Protein AF-0000000073394303 (afdb_homodimer)

InterPro domains:
  IPR003736 Phenylacetic acid degradation-related domain [TIGR00369] (28-141)
  IPR006683 Thioesterase domain [PF03061] (58-134)
  IPR029069 HotDog domain superfamily [SSF54637] (14-144)
  IPR039298 Acyl-coenzyme A thioesterase 13 [PTHR21660] (29-140)

Structure (mmCIF, N/CA/C/O backbone):
data_AF-0000000073394303-model_v1
#
loop_
_entity.id
_entity.type
_entity.pdbx_description
1 polymer 'Thioesterase domain-containing protein'
#
loop_
_atom_site.group_PDB
_atom_site.id
_atom_site.type_symbol
_atom_site.label_atom_id
_atom_site.label_alt_id
_atom_site.label_comp_id
_atom_site.label_asym_id
_atom_site.label_entity_id
_atom_site.label_seq_id
_atom_site.pdbx_PDB_ins_code
_atom_site.Cartn_x
_atom_site.Cartn_y
_atom_site.Cartn_z
_atom_site.occupancy
_atom_site.B_iso_or_equiv
_atom_site.auth_seq_id
_atom_site.auth_comp_id
_atom_site.auth_asym_id
_atom_site.auth_atom_id
_atom_site.pdbx_PDB_model_num
ATOM 1 N N . MET A 1 1 ? -14.312 -36.438 -9.891 1 53.75 1 MET A N 1
ATOM 2 C CA . MET A 1 1 ? -13.289 -35.469 -9.484 1 53.75 1 MET A CA 1
ATOM 3 C C . MET A 1 1 ? -12.203 -35.344 -10.547 1 53.75 1 MET A C 1
ATOM 5 O O . MET A 1 1 ? -11.734 -36.375 -11.086 1 53.75 1 MET A O 1
ATOM 9 N N . SER A 1 2 ? -12.164 -34.094 -11.227 1 69.44 2 SER A N 1
ATOM 10 C CA . SER A 1 2 ? -11.195 -34.062 -12.32 1 69.44 2 SER A CA 1
ATOM 11 C C . SER A 1 2 ? -9.82 -34.531 -11.859 1 69.44 2 SER A C 1
ATOM 13 O O . SER A 1 2 ? -9.508 -34.469 -10.672 1 69.44 2 SER A O 1
ATOM 15 N N . ASP A 1 3 ? -9.188 -35.25 -12.602 1 88.44 3 ASP A N 1
ATOM 16 C CA . ASP A 1 3 ? -7.844 -35.719 -12.297 1 88.44 3 ASP A CA 1
ATOM 17 C C . ASP A 1 3 ? -6.938 -34.562 -11.875 1 88.44 3 ASP A C 1
ATOM 19 O O . ASP A 1 3 ? -7.055 -33.438 -12.406 1 88.44 3 ASP A O 1
ATOM 23 N N . PRO A 1 4 ? -6.176 -34.844 -10.773 1 91.5 4 PRO A N 1
ATOM 24 C CA . PRO A 1 4 ? -5.227 -33.781 -10.375 1 91.5 4 PRO A CA 1
ATOM 25 C C . PRO A 1 4 ? -4.336 -33.344 -11.531 1 91.5 4 PRO A C 1
ATOM 27 O O . PRO A 1 4 ? -4.051 -34.125 -12.445 1 91.5 4 PRO A O 1
ATOM 30 N N . LEU A 1 5 ? -3.992 -32.062 -11.523 1 95.75 5 LEU A N 1
ATOM 31 C CA . LEU A 1 5 ? -3.084 -31.5 -12.523 1 95.75 5 LEU A CA 1
ATOM 32 C C . LEU A 1 5 ? -1.713 -32.156 -12.438 1 95.75 5 LEU A C 1
ATOM 34 O O . LEU A 1 5 ? -1.229 -32.469 -11.344 1 95.75 5 LEU A O 1
ATOM 38 N N . THR A 1 6 ? -1.144 -32.344 -13.586 1 97.19 6 THR A N 1
ATOM 39 C CA . THR A 1 6 ? 0.229 -32.844 -13.625 1 97.19 6 THR A CA 1
ATOM 40 C C . THR A 1 6 ? 1.203 -31.75 -13.148 1 97.19 6 THR A C 1
ATOM 42 O O . THR A 1 6 ? 0.837 -30.578 -13.039 1 97.19 6 THR A O 1
ATOM 45 N N . ALA A 1 7 ? 2.445 -32.188 -12.867 1 97.12 7 ALA A N 1
ATOM 46 C CA . ALA A 1 7 ? 3.488 -31.25 -12.469 1 97.12 7 ALA A CA 1
ATOM 47 C C . ALA A 1 7 ? 3.719 -30.203 -13.555 1 97.12 7 ALA A C 1
ATOM 49 O O . ALA A 1 7 ? 3.951 -29.031 -13.25 1 97.12 7 ALA A O 1
ATOM 50 N N . GLN A 1 8 ? 3.643 -30.656 -14.75 1 97.62 8 GLN A N 1
ATOM 51 C CA . GLN A 1 8 ? 3.848 -29.75 -15.875 1 97.62 8 GLN A CA 1
ATOM 52 C C . GLN A 1 8 ? 2.707 -28.734 -15.992 1 97.62 8 GLN A C 1
ATOM 54 O O . GLN A 1 8 ? 2.938 -27.562 -16.266 1 97.62 8 GLN A O 1
ATOM 59 N N . GLU A 1 9 ? 1.548 -29.203 -15.812 1 97.56 9 GLU A N 1
ATOM 60 C CA . GLU A 1 9 ? 0.382 -28.312 -15.844 1 97.56 9 GLU A CA 1
ATOM 61 C C . GLU A 1 9 ? 0.423 -27.297 -14.711 1 97.56 9 GLU A C 1
ATOM 63 O O . GLU A 1 9 ? 0.099 -26.125 -14.914 1 97.56 9 GLU A O 1
ATOM 68 N N . GLN A 1 10 ? 0.808 -27.797 -13.539 1 97.81 10 GLN A N 1
ATOM 69 C CA . GLN A 1 10 ? 0.978 -26.906 -12.406 1 97.81 10 GLN A CA 1
ATOM 70 C C . GLN A 1 10 ? 1.996 -25.812 -12.711 1 97.81 10 GLN A C 1
ATOM 72 O O . GLN A 1 10 ? 1.74 -24.625 -12.469 1 97.81 10 GLN A O 1
ATOM 77 N N . HIS A 1 11 ? 3.098 -26.203 -13.25 1 97.75 11 HIS A N 1
ATOM 78 C CA . HIS A 1 11 ? 4.152 -25.25 -13.586 1 97.75 11 HIS A CA 1
ATOM 79 C C . HIS A 1 11 ? 3.672 -24.234 -14.609 1 97.75 11 HIS A C 1
ATOM 81 O O . HIS A 1 11 ? 3.938 -23.031 -14.477 1 97.75 11 HIS A O 1
ATOM 87 N N . LYS A 1 12 ? 2.943 -24.672 -15.578 1 98.06 12 LYS A N 1
ATOM 88 C CA . LYS A 1 12 ? 2.418 -23.781 -16.609 1 98.06 12 LYS A CA 1
ATOM 89 C C . LYS A 1 12 ? 1.471 -22.734 -16.016 1 98.06 12 LYS A C 1
ATOM 91 O O . LYS A 1 12 ? 1.51 -21.562 -16.391 1 98.06 12 LYS A O 1
ATOM 96 N N . ARG A 1 13 ? 0.676 -23.188 -15.141 1 97.88 13 ARG A N 1
ATOM 97 C CA . ARG A 1 13 ? -0.262 -22.266 -14.5 1 97.88 13 ARG A CA 1
ATOM 98 C C . ARG A 1 13 ? 0.471 -21.25 -13.641 1 97.88 13 ARG A C 1
ATOM 100 O O . ARG A 1 13 ? 0.094 -20.062 -13.594 1 97.88 13 ARG A O 1
ATOM 107 N N . ARG A 1 14 ? 1.494 -21.688 -12.961 1 98.19 14 ARG A N 1
ATOM 108 C CA . ARG A 1 14 ? 2.291 -20.75 -12.172 1 98.19 14 ARG A CA 1
ATOM 109 C C . ARG A 1 14 ? 2.955 -19.703 -13.055 1 98.19 14 ARG A C 1
ATOM 111 O O . ARG A 1 14 ? 2.975 -18.516 -12.719 1 98.19 14 ARG A O 1
ATOM 118 N N . GLN A 1 15 ? 3.408 -20.141 -14.219 1 98.31 15 GLN A N 1
ATOM 119 C CA . GLN A 1 15 ? 4.027 -19.203 -15.156 1 98.31 15 GLN A CA 1
ATOM 120 C C . GLN A 1 15 ? 2.99 -18.25 -15.75 1 98.31 15 GLN A C 1
ATOM 122 O O . GLN A 1 15 ? 3.295 -17.094 -16.031 1 98.31 15 GLN A O 1
ATOM 127 N N . ALA A 1 16 ? 1.806 -18.719 -15.898 1 98 16 ALA A N 1
ATOM 128 C CA . ALA A 1 16 ? 0.733 -17.859 -16.406 1 98 16 ALA A CA 1
ATOM 129 C C . ALA A 1 16 ? 0.427 -16.734 -15.422 1 98 16 ALA A C 1
ATOM 131 O O . ALA A 1 16 ? 0.115 -15.609 -15.836 1 98 16 ALA A O 1
ATOM 132 N N . VAL A 1 17 ? 0.54 -17.016 -14.156 1 97.31 17 VAL A N 1
ATOM 133 C CA . VAL A 1 17 ? 0.337 -15.992 -13.133 1 97.31 17 VAL A CA 1
ATOM 134 C C . VAL A 1 17 ? 1.406 -14.906 -13.273 1 97.31 17 VAL A C 1
ATOM 136 O O . VAL A 1 17 ? 1.096 -13.719 -13.266 1 97.31 17 VAL A O 1
ATOM 139 N N . ARG A 1 18 ? 2.617 -15.297 -13.43 1 98 18 ARG A N 1
ATOM 140 C CA . ARG A 1 18 ? 3.73 -14.375 -13.617 1 98 18 ARG A CA 1
ATOM 141 C C . ARG A 1 18 ? 3.48 -13.445 -14.805 1 98 18 ARG A C 1
ATOM 143 O O . ARG A 1 18 ? 3.777 -12.25 -14.734 1 98 18 ARG A O 1
ATOM 150 N N . GLU A 1 19 ? 2.902 -13.977 -15.852 1 97.69 19 GLU A N 1
ATOM 151 C CA . GLU A 1 19 ? 2.678 -13.211 -17.078 1 97.69 19 GLU A CA 1
ATOM 152 C C . GLU A 1 19 ? 1.472 -12.281 -16.938 1 97.69 19 GLU A C 1
ATOM 154 O O . GLU A 1 19 ? 1.439 -11.203 -17.531 1 97.69 19 GLU A O 1
ATOM 159 N N . LEU A 1 20 ? 0.559 -12.695 -16.172 1 96.31 20 LEU A N 1
ATOM 160 C CA . LEU A 1 20 ? -0.702 -11.977 -16.047 1 96.31 20 LEU A CA 1
ATOM 161 C C . LEU A 1 20 ? -0.563 -10.797 -15.086 1 96.31 20 LEU A C 1
ATOM 163 O O . LEU A 1 20 ? -1.142 -9.734 -15.32 1 96.31 20 LEU A O 1
ATOM 167 N N . MET A 1 21 ? 0.24 -10.898 -14.062 1 95.88 21 MET A N 1
ATOM 168 C CA . MET A 1 21 ? 0.282 -9.938 -12.969 1 95.88 21 MET A CA 1
ATOM 169 C C . MET A 1 21 ? 0.67 -8.555 -13.477 1 95.88 21 MET A C 1
ATOM 171 O O . MET A 1 21 ? -0.034 -7.574 -13.227 1 95.88 21 MET A O 1
ATOM 175 N N . PRO A 1 22 ? 1.679 -8.438 -14.359 1 96.25 22 PRO A N 1
ATOM 176 C CA . PRO A 1 22 ? 2.053 -7.102 -14.836 1 96.25 22 PRO A CA 1
ATOM 177 C C . PRO A 1 22 ? 1.067 -6.543 -15.859 1 96.25 22 PRO A C 1
ATOM 179 O O . PRO A 1 22 ? 1.245 -5.422 -16.344 1 96.25 22 PRO A O 1
ATOM 182 N N . ARG A 1 23 ? -0.022 -7.281 -16.094 1 95.12 23 ARG A N 1
ATOM 183 C CA . ARG A 1 23 ? -0.993 -6.84 -17.094 1 95.12 23 ARG A CA 1
ATOM 184 C C . ARG A 1 23 ? -2.311 -6.445 -16.438 1 95.12 23 ARG A C 1
ATOM 186 O O . ARG A 1 23 ? -3.238 -5.992 -17.109 1 95.12 23 ARG A O 1
ATOM 193 N N . THR A 1 24 ? -2.379 -6.695 -15.172 1 94.75 24 THR A N 1
ATOM 194 C CA . THR A 1 24 ? -3.568 -6.25 -14.453 1 94.75 24 THR A CA 1
ATOM 195 C C . THR A 1 24 ? -3.619 -4.727 -14.383 1 94.75 24 THR A C 1
ATOM 197 O O . THR A 1 24 ? -2.582 -4.062 -14.445 1 94.75 24 THR A O 1
ATOM 200 N N . PRO A 1 25 ? -4.719 -4.105 -14.312 1 95.62 25 PRO A N 1
ATOM 201 C CA . PRO A 1 25 ? -4.855 -2.66 -14.5 1 95.62 25 PRO A CA 1
ATOM 202 C C . PRO A 1 25 ? -3.928 -1.856 -13.594 1 95.62 25 PRO A C 1
ATOM 204 O O . PRO A 1 25 ? -3.078 -1.106 -14.078 1 95.62 25 PRO A O 1
ATOM 207 N N . PHE A 1 26 ? -4.02 -2.018 -12.297 1 97.12 26 PHE A N 1
ATOM 208 C CA . PHE A 1 26 ? -3.248 -1.173 -11.391 1 97.12 26 PHE A CA 1
ATOM 209 C C . PHE A 1 26 ? -1.762 -1.499 -11.484 1 97.12 26 PHE A C 1
ATOM 211 O O . PHE A 1 26 ? -0.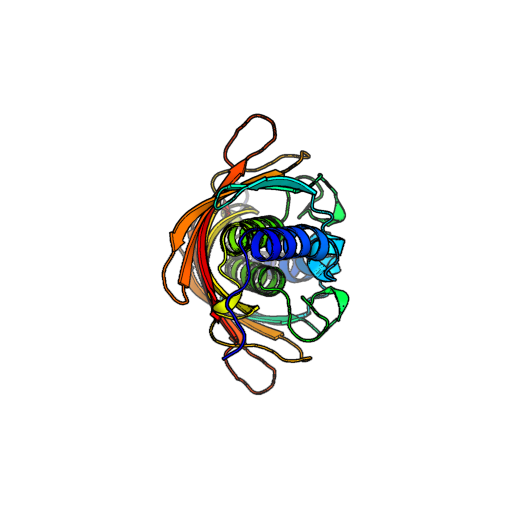94 -0.614 -11.734 1 97.12 26 PHE A O 1
ATOM 218 N N . ILE A 1 27 ? -1.38 -2.738 -11.359 1 96.56 27 ILE A N 1
ATOM 219 C CA . ILE A 1 27 ? 0.015 -3.164 -11.312 1 96.56 27 ILE A CA 1
ATOM 220 C C . ILE A 1 27 ? 0.681 -2.906 -12.664 1 96.56 27 ILE A C 1
ATOM 222 O O . ILE A 1 27 ? 1.851 -2.52 -12.719 1 96.56 27 ILE A O 1
ATOM 226 N N . GLY A 1 28 ? -0.1 -3.137 -13.711 1 95.81 28 GLY A N 1
ATOM 227 C CA . GLY A 1 28 ? 0.414 -2.775 -15.023 1 95.81 28 GLY A CA 1
ATOM 228 C C . GLY A 1 28 ? 0.825 -1.319 -15.117 1 95.81 28 GLY A C 1
ATOM 229 O O . GLY A 1 28 ? 1.824 -0.993 -15.766 1 95.81 28 GLY A O 1
ATOM 230 N N . GLY A 1 29 ? 0.113 -0.453 -14.477 1 95 29 GLY A N 1
ATOM 231 C CA . GLY A 1 29 ? 0.415 0.97 -14.445 1 95 29 GLY A CA 1
ATOM 232 C C . GLY A 1 29 ? 1.681 1.298 -13.68 1 95 29 GLY A C 1
ATOM 233 O O . GLY A 1 29 ? 2.33 2.312 -13.945 1 95 29 GLY A O 1
ATOM 234 N N . LEU A 1 30 ? 2.043 0.429 -12.742 1 96.94 30 LEU A N 1
ATOM 235 C CA . LEU A 1 30 ? 3.264 0.663 -11.984 1 96.94 30 LEU A CA 1
ATOM 236 C C . LEU A 1 30 ? 4.496 0.302 -12.805 1 96.94 30 LEU A C 1
ATOM 238 O O . LEU A 1 30 ? 5.578 0.849 -12.578 1 96.94 30 LEU A O 1
ATOM 242 N N . GLY A 1 31 ? 4.309 -0.684 -13.688 1 97.62 31 GLY A N 1
ATOM 243 C CA . GLY A 1 31 ? 5.418 -1.076 -14.547 1 97.62 31 GLY A CA 1
ATOM 244 C C . GLY A 1 31 ? 6.406 -1.995 -13.852 1 97.62 31 GLY A C 1
ATOM 245 O O . GLY A 1 31 ? 7.617 -1.887 -14.07 1 97.62 31 GLY A O 1
ATOM 246 N N . ILE A 1 32 ? 5.961 -2.928 -13.102 1 98.38 32 ILE A N 1
ATOM 247 C CA . ILE A 1 32 ? 6.852 -3.836 -12.391 1 98.38 32 ILE A CA 1
ATOM 248 C C . ILE A 1 32 ? 7.484 -4.816 -13.375 1 98.38 32 ILE A C 1
ATOM 250 O O . ILE A 1 32 ? 6.922 -5.086 -14.438 1 98.38 32 ILE A O 1
ATOM 254 N N . VAL A 1 33 ? 8.68 -5.324 -12.93 1 98.44 33 VAL A N 1
ATOM 255 C CA . VAL A 1 33 ? 9.398 -6.332 -13.703 1 98.44 33 VAL A CA 1
ATOM 256 C C . VAL A 1 33 ? 9.773 -7.504 -12.805 1 98.44 33 VAL A C 1
ATOM 258 O O . VAL A 1 33 ? 10.375 -7.312 -11.75 1 98.44 33 VAL A O 1
ATOM 261 N N . PHE A 1 34 ? 9.406 -8.688 -13.242 1 98.81 34 PHE A N 1
ATOM 262 C CA . PHE A 1 34 ? 9.875 -9.867 -12.516 1 98.81 34 PHE A CA 1
ATOM 263 C C . PHE A 1 34 ? 11.328 -10.164 -12.844 1 98.81 34 PHE A C 1
ATOM 265 O O . PHE A 1 34 ? 11.672 -10.445 -13.992 1 98.81 34 PHE A O 1
ATOM 272 N N . GLU A 1 35 ? 12.164 -10.148 -11.875 1 98.75 35 GLU A N 1
ATOM 273 C CA . GLU A 1 35 ? 13.562 -10.531 -12.039 1 98.75 35 GLU A CA 1
ATOM 274 C C . GLU A 1 35 ? 13.766 -12.016 -11.75 1 98.75 35 GLU A C 1
ATOM 276 O O . GLU A 1 35 ? 14.68 -12.641 -12.289 1 98.75 35 GLU A O 1
ATOM 281 N N . ARG A 1 36 ? 12.969 -12.477 -10.828 1 98.81 36 ARG A N 1
ATOM 282 C CA . ARG A 1 36 ? 12.977 -13.875 -10.414 1 98.81 36 ARG A CA 1
ATOM 283 C C . ARG A 1 36 ? 11.57 -14.352 -10.07 1 98.81 36 ARG A C 1
ATOM 285 O O . ARG A 1 36 ? 10.812 -13.633 -9.406 1 98.81 36 ARG A O 1
ATOM 292 N N . TYR A 1 37 ? 11.211 -15.484 -10.539 1 98.81 37 TYR A N 1
ATOM 293 C CA . TYR A 1 37 ? 9.938 -16.125 -10.219 1 98.81 37 TYR A CA 1
ATOM 294 C C . TYR A 1 37 ? 10.109 -17.641 -10.078 1 98.81 37 TYR A C 1
ATOM 296 O O . TYR A 1 37 ? 9.773 -18.391 -10.984 1 98.81 37 TYR A O 1
ATOM 304 N N . GLU A 1 38 ? 10.656 -18 -8.977 1 98.69 38 GLU A N 1
ATOM 305 C CA . GLU A 1 38 ? 10.891 -19.406 -8.617 1 98.69 38 GLU A CA 1
ATOM 306 C C . GLU A 1 38 ? 9.984 -19.828 -7.469 1 98.69 38 GLU A C 1
ATOM 308 O O . GLU A 1 38 ? 9.492 -19 -6.715 1 98.69 38 GLU A O 1
ATOM 313 N N . PRO A 1 39 ? 9.75 -21.125 -7.371 1 98.62 39 PRO A N 1
ATOM 314 C CA . PRO A 1 39 ? 8.891 -21.578 -6.273 1 98.62 39 PRO A CA 1
ATOM 315 C C . PRO A 1 39 ? 9.32 -21.016 -4.918 1 98.62 39 PRO A C 1
ATOM 317 O O . PRO A 1 39 ? 10.406 -21.344 -4.43 1 98.62 39 PRO A O 1
ATOM 320 N N . ASP A 1 40 ? 8.484 -20.141 -4.328 1 98.69 40 ASP A N 1
ATOM 321 C CA . ASP A 1 40 ? 8.617 -19.609 -2.977 1 98.69 40 ASP A CA 1
ATOM 322 C C . ASP A 1 40 ? 9.742 -18.578 -2.898 1 98.69 40 ASP A C 1
ATOM 324 O O . ASP A 1 40 ? 10.234 -18.266 -1.811 1 98.69 40 ASP A O 1
ATOM 328 N N . ASP A 1 41 ? 10.219 -18.109 -4.039 1 98.88 41 ASP A N 1
ATOM 329 C CA . ASP A 1 41 ? 11.32 -17.156 -4.137 1 98.88 41 ASP A CA 1
ATOM 330 C C . ASP A 1 41 ? 11.141 -16.219 -5.336 1 98.88 41 ASP A C 1
ATOM 332 O O . ASP A 1 41 ? 11.438 -16.594 -6.473 1 98.88 41 ASP A O 1
ATOM 336 N N . VAL A 1 42 ? 10.719 -14.977 -5.066 1 98.94 42 VAL A N 1
ATOM 337 C CA . VAL A 1 42 ? 10.328 -14.047 -6.121 1 98.94 42 VAL A CA 1
ATOM 338 C C . VAL A 1 42 ? 11.023 -12.703 -5.902 1 98.94 42 VAL A C 1
ATOM 340 O O . VAL A 1 42 ? 11.125 -12.219 -4.773 1 98.94 42 VAL A O 1
ATOM 343 N N . VAL A 1 43 ? 11.531 -12.141 -6.977 1 98.94 43 VAL A N 1
ATOM 344 C CA . VAL A 1 43 ? 12.07 -10.789 -6.949 1 98.94 43 VAL A CA 1
ATOM 345 C C . VAL A 1 43 ? 11.375 -9.93 -8 1 98.94 43 VAL A C 1
ATOM 347 O O . VAL A 1 43 ? 11.328 -10.297 -9.18 1 98.94 43 VAL A O 1
ATOM 350 N N . ILE A 1 44 ? 10.859 -8.844 -7.582 1 98.88 44 ILE A N 1
ATOM 351 C CA . ILE A 1 44 ? 10.234 -7.867 -8.469 1 98.88 44 ILE A CA 1
ATOM 352 C C . ILE A 1 44 ? 11.016 -6.551 -8.422 1 98.88 44 ILE A C 1
ATOM 354 O O . ILE A 1 44 ? 11.391 -6.086 -7.34 1 98.88 44 ILE A O 1
ATOM 358 N N . ARG A 1 45 ? 11.258 -6.004 -9.539 1 98.88 45 ARG A N 1
ATOM 359 C CA . ARG A 1 45 ? 11.844 -4.676 -9.664 1 98.88 45 ARG A CA 1
ATOM 360 C C . ARG A 1 45 ? 10.789 -3.643 -10.055 1 98.88 45 ARG A C 1
ATOM 362 O O . ARG A 1 45 ? 9.945 -3.908 -10.906 1 98.88 45 ARG A O 1
ATOM 369 N N . LEU A 1 46 ? 10.828 -2.518 -9.422 1 98.69 46 LEU A N 1
ATOM 370 C CA . LEU A 1 46 ? 10.078 -1.33 -9.82 1 98.69 46 LEU A CA 1
ATOM 371 C C . LEU A 1 46 ? 11.023 -0.252 -10.352 1 98.69 46 LEU A C 1
ATOM 373 O O . LEU A 1 46 ? 11.758 0.366 -9.578 1 98.69 46 LEU A O 1
ATOM 377 N N . PRO A 1 47 ? 10.938 -0.044 -11.641 1 98.62 47 PRO A N 1
ATOM 378 C CA . PRO A 1 47 ? 11.75 1.061 -12.164 1 98.62 47 PRO A CA 1
ATOM 379 C C . PRO A 1 47 ? 11.32 2.418 -11.609 1 98.62 47 PRO A C 1
ATOM 381 O O . PRO A 1 47 ? 10.125 2.664 -11.43 1 98.62 47 PRO A O 1
ATOM 384 N N . PHE A 1 48 ? 12.305 3.27 -11.422 1 98.5 48 PHE A N 1
ATOM 385 C CA . PHE A 1 48 ? 12 4.594 -10.898 1 98.5 48 PHE A CA 1
ATOM 386 C C . PHE A 1 48 ? 11.219 5.418 -11.914 1 98.5 48 PHE A C 1
ATOM 388 O O . PHE A 1 48 ? 11.586 5.473 -13.086 1 98.5 48 PHE A O 1
ATOM 395 N N . ARG A 1 49 ? 10.18 6.035 -11.484 1 98.06 49 ARG A N 1
ATOM 396 C CA . ARG A 1 49 ? 9.367 6.996 -12.227 1 98.06 49 ARG A CA 1
ATOM 397 C C . ARG A 1 49 ? 8.891 8.125 -11.32 1 98.06 49 ARG A C 1
ATOM 399 O O . ARG A 1 49 ? 8.477 7.887 -10.188 1 98.06 49 ARG A O 1
ATOM 406 N N . THR A 1 50 ? 8.836 9.297 -11.82 1 97.06 50 THR A N 1
ATOM 407 C CA . THR A 1 50 ? 8.516 10.461 -11 1 97.06 50 THR A CA 1
ATOM 408 C C . THR A 1 50 ? 7.043 10.445 -10.594 1 97.06 50 THR A C 1
ATOM 410 O O . THR A 1 50 ? 6.688 10.922 -9.516 1 97.06 50 THR A O 1
ATOM 413 N N . ASP A 1 51 ? 6.195 9.883 -11.383 1 97.12 51 ASP A N 1
ATOM 414 C CA . ASP A 1 51 ? 4.766 9.898 -11.086 1 97.12 51 ASP A CA 1
ATOM 415 C C . ASP A 1 51 ? 4.426 8.93 -9.961 1 97.12 51 ASP A C 1
ATOM 417 O O . ASP A 1 51 ? 3.297 8.906 -9.461 1 97.12 51 ASP A O 1
ATOM 421 N N . LEU A 1 52 ? 5.379 8.148 -9.516 1 97.56 52 LEU A N 1
ATOM 422 C CA . LEU A 1 52 ? 5.18 7.195 -8.43 1 97.56 52 LEU A CA 1
ATOM 423 C C . LEU A 1 52 ? 5.73 7.738 -7.113 1 97.56 52 LEU A C 1
ATOM 425 O O . LEU A 1 52 ? 5.746 7.035 -6.105 1 97.56 52 LEU A O 1
ATOM 429 N N . THR A 1 53 ? 6.168 8.992 -7.133 1 96.69 53 THR A N 1
ATOM 430 C CA . THR A 1 53 ? 6.844 9.586 -5.984 1 96.69 53 THR A CA 1
ATOM 431 C C . THR A 1 53 ? 5.91 10.523 -5.23 1 96.69 53 THR A C 1
ATOM 433 O O . THR A 1 53 ? 4.809 10.82 -5.699 1 96.69 53 THR A O 1
ATOM 436 N N . ASN A 1 54 ? 6.383 10.906 -4.031 1 91.25 54 ASN A N 1
ATOM 437 C CA . ASN A 1 54 ? 5.758 11.992 -3.277 1 91.25 54 ASN A CA 1
ATOM 438 C C . ASN A 1 54 ? 6.137 13.359 -3.838 1 91.25 54 ASN A C 1
ATOM 440 O O . ASN A 1 54 ? 5.285 14.242 -3.965 1 91.25 54 ASN A O 1
ATOM 444 N N . ASP A 1 55 ? 7.352 13.508 -4.09 1 92.25 55 ASP A N 1
ATOM 445 C CA . ASP A 1 55 ? 7.898 14.836 -4.363 1 92.25 55 ASP A CA 1
ATOM 446 C C . ASP A 1 55 ? 8.867 14.797 -5.543 1 92.25 55 ASP A C 1
ATOM 448 O O . ASP A 1 55 ? 9.68 15.711 -5.711 1 92.25 55 ASP A O 1
ATOM 452 N N . GLY A 1 56 ? 8.93 13.672 -6.223 1 94.19 56 GLY A N 1
ATOM 453 C CA . GLY A 1 56 ? 9.828 13.539 -7.359 1 94.19 56 GLY A CA 1
ATOM 454 C C . GLY A 1 56 ? 11.133 12.844 -7.016 1 94.19 56 GLY A C 1
ATOM 455 O O . GLY A 1 56 ? 11.961 12.594 -7.895 1 94.19 56 GLY A O 1
ATOM 456 N N . THR A 1 57 ? 11.297 12.531 -5.738 1 95 57 THR A N 1
ATOM 457 C CA . THR A 1 57 ? 12.586 12 -5.301 1 95 57 THR A CA 1
ATOM 458 C C . THR A 1 57 ? 12.414 10.617 -4.688 1 95 57 THR A C 1
ATOM 460 O O . THR A 1 57 ? 13.195 9.703 -4.977 1 95 57 THR A O 1
ATOM 463 N N . TYR A 1 58 ? 11.438 10.453 -3.859 1 95.06 58 TYR A N 1
ATOM 464 C CA . TYR A 1 58 ? 11.203 9.211 -3.135 1 95.06 58 TYR A CA 1
ATOM 465 C C . TYR A 1 58 ? 9.875 8.586 -3.535 1 95.06 58 TYR A C 1
ATOM 467 O O . TYR A 1 58 ? 8.875 9.289 -3.717 1 95.06 58 TYR A O 1
ATOM 475 N N . PHE A 1 59 ? 9.914 7.254 -3.693 1 97.06 59 PHE A N 1
ATOM 476 C CA . PHE A 1 59 ? 8.633 6.586 -3.906 1 97.06 59 PHE A CA 1
ATOM 477 C C . PHE A 1 59 ? 7.668 6.898 -2.77 1 97.06 59 PHE A C 1
ATOM 479 O O . PHE A 1 59 ? 8.07 6.965 -1.606 1 97.06 59 PHE A O 1
ATOM 486 N N . HIS A 1 60 ? 6.434 7.109 -3.137 1 97 60 HIS A N 1
ATOM 487 C CA . HIS A 1 60 ? 5.398 7.176 -2.111 1 97 60 HIS A CA 1
ATOM 488 C C . HIS A 1 60 ? 5.316 5.875 -1.321 1 97 60 HIS A C 1
ATOM 490 O O . HIS A 1 60 ? 5.457 4.789 -1.89 1 97 60 HIS A O 1
ATOM 496 N N . GLY A 1 61 ? 5.039 5.926 -0.045 1 96.44 61 GLY A N 1
ATOM 497 C CA . GLY A 1 61 ? 4.918 4.738 0.78 1 96.44 61 GLY A CA 1
ATOM 498 C C . GLY A 1 61 ? 3.885 3.754 0.259 1 96.44 61 GLY A C 1
ATOM 499 O O . GLY A 1 61 ? 4.051 2.539 0.397 1 96.44 61 GLY A O 1
ATOM 500 N N . GLY A 1 62 ? 2.852 4.297 -0.28 1 96.88 62 GLY A N 1
ATOM 501 C CA . GLY A 1 62 ? 1.822 3.457 -0.871 1 96.88 62 GLY A CA 1
ATOM 502 C C . GLY A 1 62 ? 2.312 2.664 -2.066 1 96.88 62 GLY A C 1
ATOM 503 O O . GLY A 1 62 ? 1.855 1.545 -2.307 1 96.88 62 GLY A O 1
ATOM 504 N N . VAL A 1 63 ? 3.229 3.238 -2.83 1 97.69 63 VAL A N 1
ATOM 505 C CA . VAL A 1 63 ? 3.818 2.539 -3.967 1 97.69 63 VAL A CA 1
ATOM 506 C C . VAL A 1 63 ? 4.688 1.386 -3.473 1 97.69 63 VAL A C 1
ATOM 508 O O . VAL A 1 63 ? 4.598 0.269 -3.986 1 97.69 63 VAL A O 1
ATOM 511 N N . ILE A 1 64 ? 5.465 1.669 -2.457 1 98.38 64 ILE A N 1
ATOM 512 C CA . ILE A 1 64 ? 6.297 0.627 -1.868 1 98.38 64 ILE A CA 1
ATOM 513 C C . ILE A 1 64 ? 5.418 -0.503 -1.343 1 98.38 64 ILE A C 1
ATOM 515 O O . ILE A 1 64 ? 5.668 -1.678 -1.623 1 98.38 64 ILE A O 1
ATOM 519 N N . ALA A 1 65 ? 4.344 -0.158 -0.655 1 98.56 65 ALA A N 1
ATOM 520 C CA . ALA A 1 65 ? 3.402 -1.151 -0.144 1 98.56 65 ALA A CA 1
ATOM 521 C C . ALA A 1 65 ? 2.811 -1.98 -1.28 1 98.56 65 ALA A C 1
ATOM 523 O O . ALA A 1 65 ? 2.652 -3.197 -1.152 1 98.56 65 ALA A O 1
ATOM 524 N N . SER A 1 66 ? 2.492 -1.35 -2.369 1 98.31 66 SER A N 1
ATOM 525 C CA . SER A 1 66 ? 1.869 -2.018 -3.508 1 98.31 66 SER A CA 1
ATOM 526 C C . SER A 1 66 ? 2.799 -3.064 -4.109 1 98.31 66 SER A C 1
ATOM 528 O O . SER A 1 66 ? 2.377 -4.188 -4.391 1 98.31 66 SER A O 1
ATOM 530 N N . VAL A 1 67 ? 4.059 -2.688 -4.309 1 98.56 67 VAL A N 1
ATOM 531 C CA . VAL A 1 67 ? 5 -3.611 -4.93 1 98.56 67 VAL A CA 1
ATOM 532 C C . VAL A 1 67 ? 5.32 -4.754 -3.969 1 98.56 67 VAL A C 1
ATOM 534 O O . VAL A 1 67 ? 5.418 -5.91 -4.383 1 98.56 67 VAL A O 1
ATOM 537 N N . MET A 1 68 ? 5.418 -4.422 -2.699 1 98.75 68 MET A N 1
ATOM 538 C CA . MET A 1 68 ? 5.676 -5.473 -1.716 1 98.75 68 MET A CA 1
ATOM 539 C C . MET A 1 68 ? 4.496 -6.434 -1.625 1 98.75 68 MET A C 1
ATOM 541 O O . MET A 1 68 ? 4.688 -7.652 -1.562 1 98.75 68 MET A O 1
ATOM 545 N N . ASP A 1 69 ? 3.279 -5.895 -1.625 1 98.69 69 ASP A N 1
ATOM 546 C CA . ASP A 1 69 ? 2.08 -6.723 -1.673 1 98.69 69 ASP A CA 1
ATOM 547 C C . ASP A 1 69 ? 2.105 -7.656 -2.881 1 98.69 69 ASP A C 1
ATOM 549 O O . ASP A 1 69 ? 1.835 -8.852 -2.754 1 98.69 69 ASP A O 1
ATOM 553 N N . THR A 1 70 ? 2.475 -7.113 -3.984 1 98.62 70 THR A N 1
ATOM 554 C CA . THR A 1 70 ? 2.508 -7.879 -5.227 1 98.62 70 THR A CA 1
ATOM 555 C C . THR A 1 70 ? 3.568 -8.969 -5.16 1 98.62 70 THR A C 1
ATOM 557 O O . THR A 1 70 ? 3.322 -10.109 -5.57 1 98.62 70 THR A O 1
ATOM 560 N N . ALA A 1 71 ? 4.727 -8.648 -4.613 1 98.88 71 ALA A N 1
ATOM 561 C CA . ALA A 1 71 ? 5.797 -9.633 -4.48 1 98.88 71 ALA A CA 1
ATOM 562 C C . ALA A 1 71 ? 5.383 -10.773 -3.562 1 98.88 71 ALA A C 1
ATOM 564 O O . ALA A 1 71 ? 5.625 -11.945 -3.873 1 98.88 71 ALA A O 1
ATOM 565 N N . GLY A 1 72 ? 4.789 -10.438 -2.451 1 98.81 72 GLY A N 1
ATOM 566 C CA . GLY A 1 72 ? 4.312 -11.469 -1.543 1 98.81 72 GLY A CA 1
ATOM 567 C C . GLY A 1 72 ? 3.279 -12.391 -2.17 1 98.81 72 GLY A C 1
ATOM 568 O O . GLY A 1 72 ? 3.361 -13.609 -2.037 1 98.81 72 GLY A O 1
ATOM 569 N N . ALA A 1 73 ? 2.295 -11.773 -2.818 1 98.69 73 ALA A N 1
ATOM 570 C CA . ALA A 1 73 ? 1.282 -12.547 -3.529 1 98.69 73 ALA A CA 1
ATOM 571 C C . ALA A 1 73 ? 1.921 -13.445 -4.582 1 98.69 73 ALA A C 1
ATOM 573 O O . ALA A 1 73 ? 1.553 -14.617 -4.711 1 98.69 73 ALA A O 1
ATOM 574 N N . ALA A 1 74 ? 2.873 -12.891 -5.312 1 98.81 74 ALA A N 1
ATOM 575 C CA . ALA A 1 74 ? 3.559 -13.656 -6.348 1 98.81 74 ALA A CA 1
ATOM 576 C C . ALA A 1 74 ? 4.289 -14.859 -5.75 1 98.81 74 ALA A C 1
ATOM 578 O O . ALA A 1 74 ? 4.281 -15.945 -6.328 1 98.81 74 ALA A O 1
ATOM 579 N N . ALA A 1 75 ? 4.914 -14.633 -4.641 1 98.88 75 ALA A N 1
ATOM 580 C CA . ALA A 1 75 ? 5.586 -15.75 -3.967 1 98.88 75 ALA A CA 1
ATOM 581 C C . ALA A 1 75 ? 4.586 -16.828 -3.57 1 98.88 75 ALA A C 1
ATOM 583 O O . ALA A 1 75 ? 4.859 -18.016 -3.717 1 98.88 75 ALA A O 1
ATOM 584 N N . ALA A 1 76 ? 3.455 -16.438 -3.102 1 98.75 76 ALA A N 1
ATOM 585 C CA . ALA A 1 76 ? 2.402 -17.391 -2.752 1 98.75 76 ALA A CA 1
ATOM 586 C C . ALA A 1 76 ? 1.961 -18.188 -3.973 1 98.75 76 ALA A C 1
ATOM 588 O O . ALA A 1 76 ? 1.833 -19.406 -3.904 1 98.75 76 ALA A O 1
ATOM 589 N N . TRP A 1 77 ? 1.831 -17.547 -5.062 1 98.62 77 TRP A N 1
ATOM 590 C CA . TRP A 1 77 ? 1.375 -18.203 -6.289 1 98.62 77 TRP A CA 1
ATOM 591 C C . TRP A 1 77 ? 2.473 -19.078 -6.887 1 98.62 77 TRP A C 1
ATOM 593 O O . TRP A 1 77 ? 2.188 -20.094 -7.527 1 98.62 77 TRP A O 1
ATOM 603 N N . SER A 1 78 ? 3.715 -18.719 -6.676 1 98.69 78 SER A N 1
ATOM 604 C CA . SER A 1 78 ? 4.855 -19.297 -7.387 1 98.69 78 SER A CA 1
ATOM 605 C C . SER A 1 78 ? 4.977 -20.797 -7.113 1 98.69 78 SER A C 1
ATOM 607 O O . SER A 1 78 ? 5.609 -21.516 -7.883 1 98.69 78 SER A O 1
ATOM 609 N N . ASN A 1 79 ? 4.367 -21.281 -6.051 1 98.31 79 ASN A N 1
ATOM 610 C CA . ASN A 1 79 ? 4.406 -22.703 -5.707 1 98.31 79 ASN A CA 1
ATOM 611 C C . ASN A 1 79 ? 3.025 -23.219 -5.328 1 98.31 79 ASN A C 1
ATOM 613 O O . ASN A 1 79 ? 2.908 -24.172 -4.559 1 98.31 79 ASN A O 1
ATOM 617 N N . HIS A 1 80 ? 2.043 -22.578 -5.785 1 98 80 HIS A N 1
ATOM 618 C CA . HIS A 1 80 ? 0.662 -22.906 -5.457 1 98 80 HIS A CA 1
ATOM 619 C C . HIS A 1 80 ? 0.224 -24.188 -6.156 1 98 80 HIS A C 1
ATOM 621 O O . HIS A 1 80 ? 0.627 -24.453 -7.293 1 98 80 HIS A O 1
ATOM 627 N N . ASP A 1 81 ? -0.52 -25 -5.445 1 97.19 81 ASP A N 1
ATOM 628 C CA . ASP A 1 81 ? -1.228 -26.141 -6.012 1 97.19 81 ASP A CA 1
ATOM 629 C C . ASP A 1 81 ? -2.596 -25.719 -6.551 1 97.19 81 ASP A C 1
ATOM 631 O O . ASP A 1 81 ? -3.533 -25.516 -5.781 1 97.19 81 ASP A O 1
ATOM 635 N N . PHE A 1 82 ? -2.787 -25.703 -7.809 1 97.19 82 PHE A N 1
ATOM 636 C CA . PHE A 1 82 ? -3.971 -25.141 -8.453 1 97.19 82 PHE A CA 1
ATOM 637 C C . PHE A 1 82 ? -5.16 -26.078 -8.305 1 97.19 82 PHE A C 1
ATOM 639 O O . PHE A 1 82 ? -6.293 -25.719 -8.617 1 97.19 82 PHE A O 1
ATOM 646 N N . ASP A 1 83 ? -4.938 -27.25 -7.855 1 96.62 83 ASP A N 1
ATOM 647 C CA . ASP A 1 83 ? -6.066 -28.109 -7.527 1 96.62 83 ASP A CA 1
ATOM 648 C C . ASP A 1 83 ? -6.789 -27.625 -6.277 1 96.62 83 ASP A C 1
ATOM 650 O O . ASP A 1 83 ? -7.902 -28.062 -5.98 1 96.62 83 ASP A O 1
ATOM 654 N N . ARG A 1 84 ? -6.184 -26.672 -5.605 1 95.12 84 ARG A N 1
ATOM 655 C CA . ARG A 1 84 ? -6.738 -26.203 -4.34 1 95.12 84 ARG A CA 1
ATOM 656 C C . ARG A 1 84 ? -7.492 -24.891 -4.523 1 95.12 84 ARG A C 1
ATOM 658 O O . ARG A 1 84 ? -7.887 -24.25 -3.547 1 95.12 84 ARG A O 1
ATOM 665 N N . GLY A 1 85 ? -7.648 -24.391 -5.723 1 95.31 85 GLY A N 1
ATOM 666 C CA . GLY A 1 85 ? -8.43 -23.203 -6 1 95.31 85 GLY A CA 1
ATOM 667 C C . GLY A 1 85 ? -7.621 -22.094 -6.641 1 95.31 85 GLY A C 1
ATOM 668 O O . GLY A 1 85 ? -6.414 -22.234 -6.844 1 95.31 85 GLY A O 1
ATOM 669 N N . THR A 1 86 ? -8.359 -21.016 -7.008 1 96.31 86 THR A N 1
ATOM 670 C CA . THR A 1 86 ? -7.691 -19.938 -7.734 1 96.31 86 THR A CA 1
ATOM 671 C C . THR A 1 86 ? -8.195 -18.578 -7.273 1 96.31 86 THR A C 1
ATOM 673 O O . THR A 1 86 ? -7.793 -17.547 -7.812 1 96.31 86 THR A O 1
ATOM 676 N N . ARG A 1 87 ? -9.094 -18.547 -6.277 1 94.94 87 ARG A N 1
ATOM 677 C CA . ARG A 1 87 ? -9.531 -17.281 -5.703 1 94.94 87 ARG A CA 1
ATOM 678 C C . ARG A 1 87 ? -8.57 -16.812 -4.617 1 94.94 87 ARG A C 1
ATOM 680 O O . ARG A 1 87 ? -8.273 -17.547 -3.678 1 94.94 87 ARG A O 1
ATOM 687 N N . ALA A 1 88 ? -8.102 -15.617 -4.812 1 96.56 88 ALA A N 1
ATOM 688 C CA . ALA A 1 88 ? -7.027 -15.195 -3.916 1 96.56 88 ALA A CA 1
ATOM 689 C C . ALA A 1 88 ? -7.242 -13.758 -3.436 1 96.56 88 ALA A C 1
ATOM 691 O O . ALA A 1 88 ? -7.879 -12.961 -4.125 1 96.56 88 ALA A O 1
ATOM 692 N N . ALA A 1 89 ? -6.703 -13.492 -2.238 1 96.25 89 ALA A N 1
ATOM 693 C CA . ALA A 1 89 ? -6.734 -12.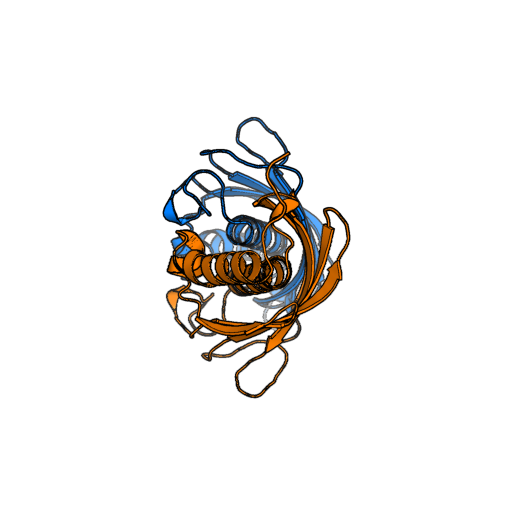148 -1.679 1 96.25 89 ALA A CA 1
ATOM 694 C C . ALA A 1 89 ? -5.684 -11.984 -0.581 1 96.25 89 ALA A C 1
ATOM 696 O O . ALA A 1 89 ? -5.367 -12.938 0.129 1 96.25 89 ALA A O 1
ATOM 697 N N . THR A 1 90 ? -5.188 -10.797 -0.484 1 97.94 90 THR A N 1
ATOM 698 C CA . THR A 1 90 ? -4.387 -10.469 0.688 1 97.94 90 THR A CA 1
ATOM 699 C C . THR A 1 90 ? -5.258 -10.414 1.94 1 97.94 90 THR A C 1
ATOM 701 O O . THR A 1 90 ? -6.34 -9.82 1.924 1 97.94 90 THR A O 1
ATOM 704 N N . VAL A 1 91 ? -4.793 -11.008 3.014 1 98.44 91 VAL A N 1
ATOM 705 C CA . VAL A 1 91 ? -5.516 -11.031 4.277 1 98.44 91 VAL A CA 1
ATOM 706 C C . VAL A 1 91 ? -4.938 -9.984 5.227 1 98.44 91 VAL A C 1
ATOM 708 O O . VAL A 1 91 ? -5.68 -9.273 5.91 1 98.44 91 VAL A O 1
ATOM 711 N N . ALA A 1 92 ? -3.6 -9.977 5.266 1 98.81 92 ALA A N 1
ATOM 712 C CA . ALA A 1 92 ? -2.922 -9.039 6.156 1 98.81 92 ALA A CA 1
ATOM 713 C C . ALA A 1 92 ? -1.525 -8.703 5.641 1 98.81 92 ALA A C 1
ATOM 715 O O . ALA A 1 92 ? -0.9 -9.508 4.949 1 98.81 92 ALA A O 1
ATOM 716 N N . MET A 1 93 ? -1.088 -7.551 5.992 1 98.81 93 MET A N 1
ATOM 717 C CA . MET A 1 93 ? 0.277 -7.129 5.691 1 98.81 93 MET A CA 1
ATOM 718 C C . MET A 1 93 ? 0.779 -6.133 6.73 1 98.81 93 MET A C 1
ATOM 720 O O . MET A 1 93 ? 0.046 -5.227 7.137 1 98.81 93 MET A O 1
ATOM 724 N N . SER A 1 94 ? 1.938 -6.367 7.18 1 98.94 94 SER A N 1
ATOM 725 C CA . SER A 1 94 ? 2.637 -5.438 8.062 1 98.94 94 SER A CA 1
ATOM 726 C C . SER A 1 94 ? 3.953 -4.977 7.449 1 98.94 94 SER A C 1
ATOM 728 O O . SER A 1 94 ? 4.766 -5.797 7.016 1 98.94 94 SER A O 1
ATOM 730 N N . ILE A 1 95 ? 4.109 -3.689 7.395 1 98.88 95 ILE A N 1
ATOM 731 C CA . ILE A 1 95 ? 5.289 -3.125 6.75 1 98.88 95 ILE A CA 1
ATOM 732 C C . ILE A 1 95 ? 6.023 -2.213 7.727 1 98.88 95 ILE A C 1
ATOM 734 O O . ILE A 1 95 ? 5.402 -1.422 8.438 1 98.88 95 ILE A O 1
ATOM 738 N N . GLN A 1 96 ? 7.297 -2.35 7.781 1 98.88 96 GLN A N 1
ATOM 739 C CA . GLN A 1 96 ? 8.203 -1.408 8.43 1 98.88 96 GLN A CA 1
ATOM 740 C C . GLN A 1 96 ? 9.055 -0.667 7.398 1 98.88 96 GLN A C 1
ATOM 742 O O . GLN A 1 96 ? 9.805 -1.288 6.641 1 98.88 96 GLN A O 1
ATOM 747 N N . TYR A 1 97 ? 8.867 0.616 7.379 1 98.56 97 TYR A N 1
ATOM 748 C CA . TYR A 1 97 ? 9.672 1.464 6.508 1 98.56 97 TYR A CA 1
ATOM 749 C C . TYR A 1 97 ? 10.93 1.939 7.219 1 98.56 97 TYR A C 1
ATOM 751 O O . TYR A 1 97 ? 10.859 2.709 8.18 1 98.56 97 TYR A O 1
ATOM 759 N N . THR A 1 98 ? 12.094 1.55 6.715 1 97.56 98 THR A N 1
ATOM 760 C CA . THR A 1 98 ? 13.305 1.773 7.492 1 97.56 98 THR A CA 1
ATOM 761 C C . THR A 1 98 ? 14.312 2.602 6.699 1 97.56 98 THR A C 1
ATOM 763 O O . THR A 1 98 ? 15.359 2.992 7.23 1 97.56 98 THR A O 1
ATOM 766 N N . GLY A 1 99 ? 14.023 2.775 5.445 1 95.88 99 GLY A N 1
ATOM 767 C CA . GLY A 1 99 ? 14.914 3.537 4.578 1 95.88 99 GLY A CA 1
ATOM 768 C C . GLY A 1 99 ? 14.203 4.141 3.381 1 95.88 99 GLY A C 1
ATOM 769 O O . GLY A 1 99 ? 12.969 4.23 3.361 1 95.88 99 GLY A O 1
ATOM 770 N N . ALA A 1 100 ? 15 4.727 2.484 1 90 100 ALA A N 1
ATOM 771 C CA . ALA A 1 100 ? 14.445 5.363 1.291 1 90 100 ALA A CA 1
ATOM 772 C C . ALA A 1 100 ? 15.312 5.082 0.067 1 90 100 ALA A C 1
ATOM 774 O O . ALA A 1 100 ? 16.547 5.031 0.166 1 90 100 ALA A O 1
ATOM 775 N N . ALA A 1 101 ? 14.609 4.77 -1.023 1 89.31 101 ALA A N 1
ATOM 776 C CA . ALA A 1 101 ? 15.289 4.695 -2.314 1 89.31 101 ALA A CA 1
ATOM 777 C C . ALA A 1 101 ? 15.219 6.031 -3.047 1 89.31 101 ALA A C 1
ATOM 779 O O . ALA A 1 101 ? 14.164 6.422 -3.543 1 89.31 101 ALA A O 1
ATOM 780 N N . LYS A 1 102 ? 16.359 6.715 -3.162 1 94.5 102 LYS A N 1
ATOM 781 C CA . LYS A 1 102 ? 16.391 8.055 -3.74 1 94.5 102 LYS A CA 1
ATOM 782 C C . LYS A 1 102 ? 16.625 7.996 -5.246 1 94.5 102 LYS A C 1
ATOM 784 O O . LYS A 1 102 ? 17.75 7.734 -5.695 1 94.5 102 LYS A O 1
ATOM 789 N N . ARG A 1 103 ? 15.602 8.234 -5.996 1 97.19 103 ARG A N 1
ATOM 790 C CA . ARG A 1 103 ? 15.68 8.328 -7.453 1 97.19 103 ARG A CA 1
ATOM 791 C C . ARG A 1 103 ? 16.328 7.082 -8.047 1 97.19 103 ARG A C 1
ATOM 793 O O . ARG A 1 103 ? 17.234 7.191 -8.891 1 97.19 103 ARG A O 1
ATOM 800 N N . CYS A 1 104 ? 15.984 5.992 -7.621 1 97.81 104 CYS A N 1
ATOM 801 C CA . CYS A 1 104 ? 16.484 4.715 -8.117 1 97.81 104 CYS A CA 1
ATOM 802 C C . CYS A 1 104 ? 15.414 3.641 -8.047 1 97.81 104 CYS A C 1
ATOM 804 O O . CYS A 1 104 ? 14.328 3.875 -7.504 1 97.81 104 CYS A O 1
ATOM 806 N N . ASP A 1 105 ? 15.727 2.559 -8.68 1 98.62 105 ASP A N 1
ATOM 807 C CA . ASP A 1 105 ? 14.773 1.452 -8.719 1 98.62 105 ASP A CA 1
ATOM 808 C C . ASP A 1 105 ? 14.594 0.832 -7.332 1 98.62 105 ASP A C 1
ATOM 810 O O . ASP A 1 105 ? 15.43 1.027 -6.445 1 98.62 105 ASP A O 1
ATOM 814 N N . LEU A 1 106 ? 13.516 0.189 -7.148 1 98.69 106 LEU A N 1
ATOM 815 C CA . LEU A 1 106 ? 13.219 -0.597 -5.957 1 98.69 106 LEU A CA 1
ATOM 816 C C . LEU A 1 106 ? 13.203 -2.088 -6.277 1 98.69 106 LEU A C 1
ATOM 818 O O . LEU A 1 106 ? 12.617 -2.508 -7.273 1 98.69 106 LEU A O 1
ATOM 822 N N . LEU A 1 107 ? 13.914 -2.848 -5.469 1 98.88 107 LEU A N 1
ATOM 823 C CA . LEU A 1 107 ? 13.875 -4.301 -5.578 1 98.88 107 LEU A CA 1
ATOM 824 C C . LEU A 1 107 ? 13.148 -4.918 -4.391 1 98.88 107 LEU A C 1
ATOM 826 O O . LEU A 1 107 ? 13.508 -4.668 -3.238 1 98.88 107 LEU A O 1
ATOM 830 N N . CYS A 1 108 ? 12.156 -5.719 -4.695 1 98.94 108 CYS A N 1
ATOM 831 C CA . CYS A 1 108 ? 11.406 -6.41 -3.65 1 98.94 108 CYS A CA 1
ATOM 832 C C . CYS A 1 108 ? 11.609 -7.918 -3.744 1 98.94 108 CYS A C 1
ATOM 834 O O . CYS A 1 108 ? 11.195 -8.547 -4.719 1 98.94 108 CYS A O 1
ATOM 836 N N . HIS A 1 109 ? 12.203 -8.445 -2.727 1 98.94 109 HIS A N 1
ATOM 837 C CA . HIS A 1 109 ? 12.422 -9.883 -2.625 1 98.94 109 HIS A CA 1
ATOM 838 C C . HIS A 1 109 ? 11.438 -10.523 -1.652 1 98.94 109 HIS A C 1
ATOM 840 O O . HIS A 1 109 ? 11.43 -10.195 -0.465 1 98.94 109 HIS A O 1
ATOM 846 N N . ALA A 1 110 ? 10.625 -11.43 -2.174 1 98.94 110 ALA A N 1
ATOM 847 C CA . ALA A 1 110 ? 9.625 -12.117 -1.356 1 98.94 110 ALA A CA 1
ATOM 848 C C . ALA A 1 110 ? 9.93 -13.609 -1.264 1 98.94 110 ALA A C 1
ATOM 850 O O . ALA A 1 110 ? 10.18 -14.266 -2.279 1 98.94 110 ALA A O 1
ATOM 851 N N . ARG A 1 111 ? 9.852 -14.094 -0.02 1 98.88 111 ARG A N 1
ATOM 852 C CA . ARG A 1 111 ? 10 -15.523 0.251 1 98.88 111 ARG A CA 1
ATOM 853 C C . ARG A 1 111 ? 8.789 -16.062 1.009 1 98.88 111 ARG A C 1
ATOM 855 O O . ARG A 1 111 ? 8.266 -15.398 1.91 1 98.88 111 ARG A O 1
ATOM 862 N N . THR A 1 112 ? 8.438 -17.266 0.626 1 98.88 112 THR A N 1
ATOM 863 C CA . THR A 1 112 ? 7.375 -17.922 1.383 1 98.88 112 THR A CA 1
ATOM 864 C C . THR A 1 112 ? 7.934 -18.547 2.654 1 98.88 112 THR A C 1
ATOM 866 O O . THR A 1 112 ? 8.75 -19.469 2.588 1 98.88 112 THR A O 1
ATOM 869 N N . ALA A 1 113 ? 7.461 -18.094 3.732 1 98.75 113 ALA A N 1
ATOM 870 C CA . ALA A 1 113 ? 7.914 -18.594 5.023 1 98.75 113 ALA A CA 1
ATOM 871 C C . ALA A 1 113 ? 7.184 -19.891 5.395 1 98.75 113 ALA A C 1
ATOM 873 O O . ALA A 1 113 ? 7.781 -20.812 5.953 1 98.75 113 ALA A O 1
ATOM 874 N N . ARG A 1 114 ? 5.906 -19.891 5.043 1 98.5 114 ARG A N 1
ATOM 875 C CA . ARG A 1 114 ? 5.078 -21.047 5.387 1 98.5 114 ARG A CA 1
ATOM 876 C C . ARG A 1 114 ? 3.85 -21.125 4.484 1 98.5 114 ARG A C 1
ATOM 878 O O . ARG A 1 114 ? 3.27 -20.094 4.125 1 98.5 114 ARG A O 1
ATOM 885 N N . ARG A 1 115 ? 3.52 -22.312 4.086 1 97.56 115 ARG A N 1
ATOM 886 C CA . ARG A 1 115 ? 2.301 -22.578 3.332 1 97.56 115 ARG A CA 1
ATOM 887 C C . ARG A 1 115 ? 1.376 -23.516 4.105 1 97.56 115 ARG A C 1
ATOM 889 O O . ARG A 1 115 ? 1.791 -24.594 4.535 1 97.56 115 ARG A O 1
ATOM 896 N N . ARG A 1 116 ? 0.243 -23.047 4.246 1 95.12 116 ARG A N 1
ATOM 897 C CA . ARG A 1 116 ? -0.828 -23.875 4.793 1 95.12 116 ARG A CA 1
ATOM 898 C C . ARG A 1 116 ? -1.912 -24.125 3.75 1 95.12 116 ARG A C 1
ATOM 900 O O . ARG A 1 116 ? -1.718 -23.844 2.564 1 95.12 116 ARG A O 1
ATOM 907 N N . LYS A 1 117 ? -3.012 -24.781 4.141 1 92.44 117 LYS A N 1
ATOM 908 C CA . LYS A 1 117 ? -4.031 -25.172 3.174 1 92.44 117 LYS A CA 1
ATOM 909 C C . LYS A 1 117 ? -4.531 -23.969 2.381 1 92.44 117 LYS A C 1
ATOM 911 O O . LYS A 1 117 ? -4.441 -23.953 1.15 1 92.44 117 LYS A O 1
ATOM 916 N N . GLU A 1 118 ? -4.926 -22.906 3.09 1 96.38 118 GLU A N 1
ATOM 917 C CA . GLU A 1 118 ? -5.492 -21.734 2.406 1 96.38 118 GLU A CA 1
ATOM 918 C C . GLU A 1 118 ? -4.602 -20.516 2.574 1 96.38 118 GLU A C 1
ATOM 920 O O . GLU A 1 118 ? -4.699 -19.562 1.802 1 96.38 118 GLU A O 1
ATOM 925 N N . LEU A 1 119 ? -3.75 -20.594 3.59 1 98.25 119 LEU A N 1
ATOM 926 C CA . LEU A 1 119 ? -2.977 -19.406 3.936 1 98.25 119 LEU A CA 1
ATOM 927 C C . LEU A 1 119 ? -1.503 -19.609 3.596 1 98.25 119 LEU A C 1
ATOM 929 O O . LEU A 1 119 ? -0.912 -20.625 3.939 1 98.25 119 LEU A O 1
ATOM 933 N N . THR A 1 120 ? -0.972 -18.688 2.908 1 98.75 120 THR A N 1
ATOM 934 C CA . THR A 1 120 ? 0.465 -18.609 2.67 1 98.75 120 THR A CA 1
ATOM 935 C C . THR A 1 120 ? 1.058 -17.375 3.352 1 98.75 120 THR A C 1
ATOM 937 O O . THR A 1 120 ? 0.511 -16.281 3.246 1 98.75 120 THR A O 1
ATOM 940 N N . PHE A 1 121 ? 2.143 -17.547 4.09 1 98.88 121 PHE A N 1
ATOM 941 C CA . PHE A 1 121 ? 2.836 -16.469 4.793 1 98.88 121 PHE A CA 1
ATOM 942 C C . PHE A 1 121 ? 4.141 -16.109 4.09 1 98.88 121 PHE A C 1
ATOM 944 O O . PHE A 1 121 ? 4.98 -16.984 3.852 1 98.88 121 PHE A O 1
ATOM 951 N N . THR A 1 122 ? 4.266 -14.852 3.752 1 98.94 122 THR A N 1
ATOM 952 C CA . THR A 1 122 ? 5.449 -14.43 3.014 1 98.94 122 THR A CA 1
ATOM 953 C C . THR A 1 122 ? 6.191 -13.328 3.77 1 98.94 122 THR A C 1
ATOM 955 O O . THR A 1 122 ? 5.586 -12.594 4.555 1 98.94 122 THR A O 1
ATOM 958 N N . GLU A 1 123 ? 7.508 -13.328 3.59 1 98.94 123 GLU A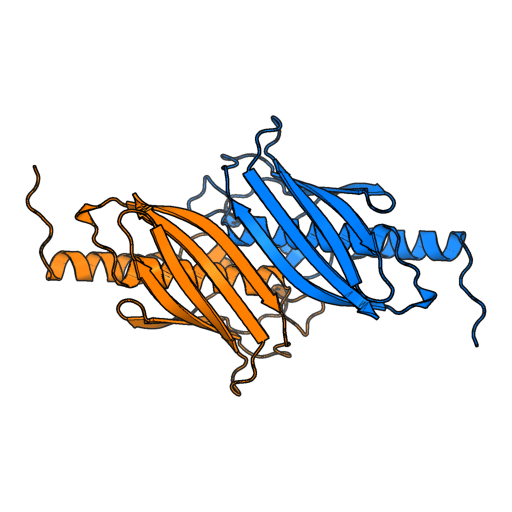 N 1
ATOM 959 C CA . GLU A 1 123 ? 8.398 -12.258 4.035 1 98.94 123 GLU A CA 1
ATOM 960 C C . GLU A 1 123 ? 8.984 -11.492 2.85 1 98.94 123 GLU A C 1
ATOM 962 O O . GLU A 1 123 ? 9.469 -12.102 1.895 1 98.94 123 GLU A O 1
ATOM 967 N N . ILE A 1 124 ? 8.898 -10.172 2.881 1 98.94 124 ILE A N 1
ATOM 968 C CA . ILE A 1 124 ? 9.328 -9.352 1.753 1 98.94 124 ILE A CA 1
ATOM 969 C C . ILE A 1 124 ? 10.336 -8.312 2.227 1 98.94 124 ILE A C 1
ATOM 971 O O . ILE A 1 124 ? 10.125 -7.652 3.248 1 98.94 124 ILE A O 1
ATOM 975 N N . THR A 1 125 ? 11.383 -8.18 1.504 1 98.94 125 THR A N 1
ATOM 976 C CA . THR A 1 125 ? 12.367 -7.129 1.732 1 98.94 125 THR A CA 1
ATOM 977 C C . THR A 1 125 ? 12.516 -6.254 0.491 1 98.94 125 THR A C 1
ATOM 979 O O . THR A 1 125 ? 12.734 -6.766 -0.611 1 98.94 125 THR A O 1
ATOM 982 N N . ALA A 1 126 ? 12.375 -4.969 0.682 1 98.94 126 ALA A N 1
ATOM 983 C CA . ALA A 1 126 ? 12.625 -3.994 -0.378 1 98.94 126 ALA A CA 1
ATOM 984 C C . ALA A 1 126 ? 13.984 -3.324 -0.198 1 98.94 126 ALA A C 1
ATOM 986 O O . ALA A 1 126 ? 14.328 -2.889 0.903 1 98.94 126 ALA A O 1
ATOM 987 N N . THR A 1 127 ? 14.711 -3.234 -1.259 1 98.81 127 THR A N 1
ATOM 988 C CA . THR A 1 127 ? 16.031 -2.604 -1.224 1 98.81 127 THR A CA 1
ATOM 989 C C . THR A 1 127 ? 16.203 -1.66 -2.41 1 98.81 127 THR A C 1
ATOM 991 O O . THR A 1 127 ? 15.508 -1.783 -3.418 1 98.81 127 THR A O 1
ATOM 994 N N . ASP A 1 128 ? 17.141 -0.746 -2.234 1 98.31 128 ASP A N 1
ATOM 995 C CA . ASP A 1 128 ? 17.641 -0.025 -3.404 1 98.31 128 ASP A CA 1
ATOM 996 C C . ASP A 1 128 ? 18.656 -0.86 -4.176 1 98.31 128 ASP A C 1
ATOM 998 O O . ASP A 1 128 ? 18.938 -2 -3.803 1 98.31 128 ASP A O 1
ATOM 1002 N N . PRO A 1 129 ? 19.156 -0.373 -5.285 1 97.31 129 PRO A N 1
ATOM 1003 C CA . PRO A 1 129 ? 20.047 -1.188 -6.117 1 97.31 129 PRO A CA 1
ATOM 1004 C C . PRO A 1 129 ? 21.375 -1.522 -5.418 1 97.31 129 PRO A C 1
ATOM 1006 O O . PRO A 1 129 ? 22.047 -2.477 -5.805 1 97.31 129 PRO A O 1
ATOM 1009 N N . ASP A 1 130 ? 21.688 -0.778 -4.438 1 97.25 130 ASP A N 1
ATOM 1010 C CA . ASP A 1 130 ? 22.938 -1.001 -3.725 1 97.25 130 ASP A CA 1
ATOM 1011 C C . ASP A 1 130 ? 22.75 -1.965 -2.557 1 97.25 130 ASP A C 1
ATOM 1013 O O . ASP A 1 130 ? 23.688 -2.256 -1.822 1 97.25 130 ASP A O 1
ATOM 1017 N N . GLY A 1 131 ? 21.594 -2.375 -2.363 1 97.69 131 GLY A N 1
ATOM 1018 C CA . GLY A 1 131 ? 21.328 -3.373 -1.339 1 97.69 131 GLY A CA 1
ATOM 1019 C C . GLY A 1 131 ? 20.906 -2.768 -0.014 1 97.69 131 GLY A C 1
ATOM 1020 O O . GLY A 1 131 ? 20.656 -3.49 0.955 1 97.69 131 GLY A O 1
ATOM 1021 N N . ASN A 1 132 ? 20.734 -1.403 0.01 1 98 132 ASN A N 1
ATOM 1022 C CA . ASN A 1 132 ? 20.234 -0.771 1.229 1 98 132 ASN A CA 1
ATOM 1023 C C . ASN A 1 132 ? 18.75 -1.039 1.439 1 98 132 ASN A C 1
ATOM 1025 O O . ASN A 1 132 ? 17.953 -0.865 0.52 1 98 132 ASN A O 1
ATOM 1029 N N . ILE A 1 133 ? 18.469 -1.394 2.699 1 98.5 133 ILE A N 1
ATOM 1030 C CA . ILE A 1 133 ? 17.094 -1.759 2.994 1 98.5 133 ILE A CA 1
ATOM 1031 C C . ILE A 1 133 ? 16.219 -0.504 3.018 1 98.5 133 ILE A C 1
ATOM 1033 O O . ILE A 1 133 ? 16.594 0.502 3.629 1 98.5 133 ILE A O 1
ATOM 1037 N N . VAL A 1 134 ? 15.086 -0.636 2.357 1 98.69 134 VAL A N 1
ATOM 1038 C CA . VAL A 1 134 ? 14.094 0.43 2.311 1 98.69 134 VAL A CA 1
ATOM 1039 C C . VAL A 1 134 ? 12.906 0.074 3.207 1 98.69 134 VAL A C 1
ATOM 1041 O O . VAL A 1 134 ? 12.367 0.937 3.904 1 98.69 134 VAL A O 1
ATOM 1044 N N . ALA A 1 135 ? 12.492 -1.197 3.213 1 98.88 135 ALA A N 1
ATOM 1045 C CA . ALA A 1 135 ? 11.344 -1.652 3.998 1 98.88 135 ALA A CA 1
ATOM 1046 C C . ALA A 1 135 ? 11.352 -3.17 4.145 1 98.88 135 ALA A C 1
ATOM 1048 O O . ALA A 1 135 ? 11.969 -3.877 3.346 1 98.88 135 ALA A O 1
ATOM 1049 N N . HIS A 1 136 ? 10.664 -3.598 5.176 1 98.81 136 HIS A N 1
ATOM 1050 C CA . HIS A 1 136 ? 10.359 -5.004 5.422 1 98.81 136 HIS A CA 1
ATOM 1051 C C . HIS A 1 136 ? 8.867 -5.215 5.625 1 98.81 136 HIS A C 1
ATOM 1053 O O . HIS A 1 136 ? 8.188 -4.375 6.227 1 98.81 136 HIS A O 1
ATOM 1059 N N . ALA A 1 137 ? 8.438 -6.395 5.172 1 98.94 137 ALA A N 1
ATOM 1060 C CA . ALA A 1 137 ? 7.02 -6.676 5.383 1 98.94 137 ALA A CA 1
ATOM 1061 C C . ALA A 1 137 ? 6.777 -8.172 5.562 1 98.94 137 ALA A C 1
ATOM 1063 O O . ALA A 1 137 ? 7.598 -8.992 5.152 1 98.94 137 ALA A O 1
ATOM 1064 N N . VAL A 1 138 ? 5.727 -8.469 6.23 1 98.94 138 VAL A N 1
ATOM 1065 C CA . VAL A 1 138 ? 5.137 -9.805 6.223 1 98.94 138 VAL A CA 1
ATOM 1066 C C . VAL A 1 138 ? 3.707 -9.734 5.688 1 98.94 138 VAL A C 1
ATOM 1068 O O . VAL A 1 138 ? 3.006 -8.742 5.902 1 98.94 138 VAL A O 1
ATOM 1071 N N . GLN A 1 139 ? 3.365 -10.75 5.023 1 98.94 139 GLN A N 1
ATOM 1072 C CA . GLN A 1 139 ? 2.047 -10.805 4.398 1 98.94 139 GLN A CA 1
ATOM 1073 C C . GLN A 1 139 ? 1.397 -12.172 4.598 1 98.94 139 GLN A C 1
ATOM 1075 O O . GLN A 1 139 ? 2.076 -13.203 4.551 1 98.94 139 GLN A O 1
ATOM 1080 N N . THR A 1 140 ? 0.178 -12.141 4.93 1 98.94 140 THR A N 1
ATOM 1081 C CA . THR A 1 140 ? -0.677 -13.32 4.875 1 98.94 140 THR A CA 1
ATOM 1082 C C . THR A 1 140 ? -1.575 -13.281 3.639 1 98.94 140 THR A C 1
ATOM 1084 O O . THR A 1 140 ? -2.312 -12.312 3.434 1 98.94 140 THR A O 1
ATOM 1087 N N . TYR A 1 141 ? -1.464 -14.273 2.84 1 98.75 141 TYR A N 1
ATOM 1088 C CA . TYR A 1 141 ? -2.17 -14.367 1.567 1 98.75 141 TYR A CA 1
ATOM 1089 C C . TYR A 1 141 ? -3.016 -15.641 1.508 1 98.75 141 TYR A C 1
ATOM 1091 O O . TYR A 1 141 ? -2.561 -16.719 1.906 1 98.75 141 TYR A O 1
ATOM 1099 N N . ARG A 1 142 ? -4.25 -15.469 1.054 1 98.44 142 ARG A N 1
ATOM 1100 C CA . ARG A 1 142 ? -5.176 -16.594 1.017 1 98.44 142 ARG A CA 1
ATOM 1101 C C . ARG A 1 142 ? -5.5 -16.984 -0.42 1 98.44 142 ARG A C 1
ATOM 1103 O O . ARG A 1 142 ? -5.781 -16.125 -1.257 1 98.44 142 ARG A O 1
ATOM 1110 N N . ILE A 1 143 ? -5.438 -18.234 -0.738 1 98 143 ILE A N 1
ATOM 1111 C CA . ILE A 1 143 ? -5.895 -18.797 -2.004 1 98 143 ILE A CA 1
ATOM 1112 C C . ILE A 1 143 ? -6.852 -19.969 -1.739 1 98 143 ILE A C 1
ATOM 1114 O O . ILE A 1 143 ? -6.523 -20.891 -0.986 1 98 143 ILE A O 1
ATOM 1118 N N . VAL A 1 144 ? -8.016 -19.906 -2.416 1 96.12 144 VAL A N 1
ATOM 1119 C CA . VAL A 1 144 ? -9.016 -20.953 -2.189 1 96.12 144 VAL A CA 1
ATOM 1120 C C . VAL A 1 144 ? -9.711 -21.297 -3.506 1 96.12 144 VAL A C 1
ATOM 1122 O O . VAL A 1 144 ? -9.734 -20.484 -4.434 1 96.12 144 VAL A O 1
ATOM 1125 N N . MET B 1 1 ? 15.492 32.469 18.359 1 53.78 1 MET B N 1
ATOM 1126 C CA . MET B 1 1 ? 14.492 31.422 18.094 1 53.78 1 MET B CA 1
ATOM 1127 C C . MET B 1 1 ? 13.219 32.031 17.516 1 53.78 1 MET B C 1
ATOM 1129 O O . MET B 1 1 ? 12.734 33.062 18.016 1 53.78 1 MET B O 1
ATOM 1133 N N . SER B 1 2 ? 12.953 31.719 16.156 1 69.44 2 SER B N 1
ATOM 1134 C CA . SER B 1 2 ? 11.789 32.406 15.594 1 69.44 2 SER B CA 1
ATOM 1135 C C . SER B 1 2 ? 10.562 32.219 16.484 1 69.44 2 SER B C 1
ATOM 1137 O O . SER B 1 2 ? 10.484 31.281 17.266 1 69.44 2 SER B O 1
ATOM 1139 N N . ASP B 1 3 ? 9.867 33.188 16.688 1 88.25 3 ASP B N 1
ATOM 1140 C CA . ASP B 1 3 ? 8.641 33.156 17.484 1 88.25 3 ASP B CA 1
ATOM 1141 C C . ASP B 1 3 ? 7.746 32 17.047 1 88.25 3 ASP B C 1
ATOM 1143 O O . ASP B 1 3 ? 7.672 31.672 15.859 1 88.25 3 ASP B O 1
ATOM 1147 N N . PRO B 1 4 ? 7.234 31.281 18.094 1 91.38 4 PRO B N 1
ATOM 1148 C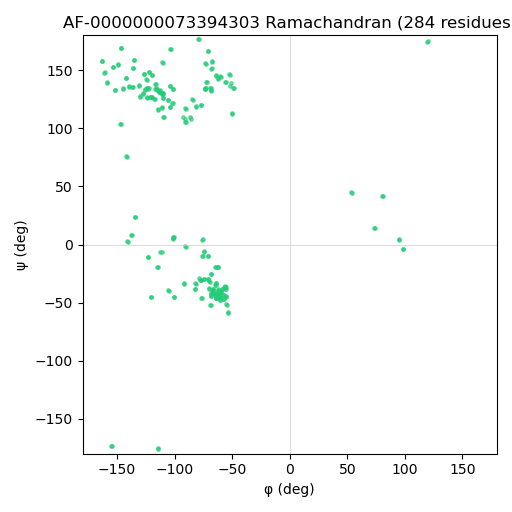 CA . PRO B 1 4 ? 6.293 30.219 17.734 1 91.38 4 PRO B CA 1
ATOM 1149 C C . PRO B 1 4 ? 5.168 30.703 16.828 1 91.38 4 PRO B C 1
ATOM 1151 O O . PRO B 1 4 ? 4.785 31.875 16.891 1 91.38 4 PRO B O 1
ATOM 1154 N N . LEU B 1 5 ? 4.742 29.812 15.945 1 95.69 5 LEU B N 1
ATOM 1155 C CA . LEU B 1 5 ? 3.623 30.125 15.062 1 95.69 5 LEU B CA 1
ATOM 1156 C C . LEU B 1 5 ? 2.354 30.375 15.867 1 95.69 5 LEU B C 1
ATOM 1158 O O . LEU B 1 5 ? 2.105 29.719 16.875 1 95.69 5 LEU B O 1
ATOM 1162 N N . THR B 1 6 ? 1.581 31.328 15.383 1 97.19 6 THR B N 1
ATOM 1163 C CA . THR B 1 6 ? 0.272 31.562 15.984 1 97.19 6 THR B CA 1
ATOM 1164 C C . THR B 1 6 ? -0.687 30.422 15.656 1 97.19 6 THR B C 1
ATOM 1166 O O . THR B 1 6 ? -0.408 29.594 14.773 1 97.19 6 THR B O 1
ATOM 1169 N N . ALA B 1 7 ? -1.819 30.375 16.375 1 97.06 7 ALA B N 1
ATOM 1170 C CA . ALA B 1 7 ? -2.848 29.375 16.109 1 97.06 7 ALA B CA 1
ATOM 1171 C C . ALA B 1 7 ? -3.361 29.484 14.672 1 97.06 7 ALA B C 1
ATOM 1173 O O . ALA B 1 7 ? -3.631 28.469 14.031 1 97.06 7 ALA B O 1
ATOM 1174 N N . GLN B 1 8 ? -3.463 30.703 14.25 1 97.56 8 GLN B N 1
ATOM 1175 C CA . GLN B 1 8 ? -3.947 30.938 12.891 1 97.56 8 GLN B CA 1
ATOM 1176 C C . GLN B 1 8 ? -2.936 30.453 11.852 1 97.56 8 GLN B C 1
ATOM 1178 O O . GLN B 1 8 ? -3.312 29.875 10.836 1 97.56 8 GLN B O 1
ATOM 1183 N N . GLU B 1 9 ? -1.732 30.719 12.102 1 97.5 9 GLU B N 1
ATOM 1184 C CA . GLU B 1 9 ? -0.671 30.266 11.203 1 97.5 9 GLU B CA 1
ATOM 1185 C C . GLU B 1 9 ? -0.588 28.75 11.172 1 97.5 9 GLU B C 1
ATOM 1187 O O . GLU B 1 9 ? -0.405 28.156 10.102 1 97.5 9 GLU B O 1
ATOM 1192 N N . GLN B 1 10 ? -0.699 28.156 12.359 1 97.75 10 GLN B N 1
ATOM 1193 C CA . GLN B 1 10 ? -0.733 26.703 12.438 1 97.75 10 GLN B CA 1
ATOM 1194 C C . GLN B 1 10 ? -1.878 26.125 11.602 1 97.75 10 GLN B C 1
ATOM 1196 O O . GLN B 1 10 ? -1.681 25.188 10.828 1 97.75 10 GLN B O 1
ATOM 1201 N N . HIS B 1 11 ? -3.025 26.703 11.758 1 97.69 11 HIS B N 1
ATOM 1202 C CA . HIS B 1 11 ? -4.199 26.234 11.023 1 97.69 11 HIS B CA 1
ATOM 1203 C C . HIS B 1 11 ? -4.004 26.375 9.516 1 97.69 11 HIS B C 1
ATOM 1205 O O . HIS B 1 11 ? -4.34 25.469 8.758 1 97.69 11 HIS B O 1
ATOM 1211 N N . LYS B 1 12 ? -3.441 27.453 9.094 1 98.06 12 LYS B N 1
ATOM 1212 C CA . LYS B 1 12 ? -3.193 27.688 7.672 1 98.06 12 LYS B CA 1
ATOM 1213 C C . LYS B 1 12 ? -2.242 26.656 7.098 1 98.06 12 LYS B C 1
ATOM 1215 O O . LYS B 1 12 ? -2.449 26.156 5.984 1 98.06 12 LYS B O 1
ATOM 1220 N N . ARG B 1 13 ? -1.258 26.344 7.84 1 97.81 13 ARG B N 1
ATOM 1221 C CA . ARG B 1 13 ? -0.298 25.344 7.383 1 97.81 13 ARG B CA 1
ATOM 1222 C C . ARG B 1 13 ? -0.941 23.969 7.301 1 97.81 13 ARG B C 1
ATOM 1224 O O . ARG B 1 13 ? -0.665 23.203 6.375 1 97.81 13 ARG B O 1
ATOM 1231 N N . ARG B 1 14 ? -1.777 23.656 8.25 1 98.12 14 ARG B N 1
ATOM 1232 C CA . ARG B 1 14 ? -2.486 22.391 8.203 1 98.12 14 ARG B CA 1
ATOM 1233 C C . ARG B 1 14 ? -3.393 22.312 6.98 1 98.12 14 ARG B C 1
ATOM 1235 O O . ARG B 1 14 ? -3.451 21.281 6.309 1 98.12 14 ARG B O 1
ATOM 1242 N N . GLN B 1 15 ? -4.02 23.406 6.648 1 98.25 15 GLN B N 1
ATOM 1243 C CA . GLN B 1 15 ? -4.879 23.453 5.469 1 98.25 15 GLN B CA 1
ATOM 1244 C C . GLN B 1 15 ? -4.055 23.359 4.188 1 98.25 15 GLN B C 1
ATOM 1246 O O . GLN B 1 15 ? -4.504 22.781 3.193 1 98.25 15 GLN B O 1
ATOM 1251 N N . ALA B 1 16 ? -2.871 23.891 4.219 1 97.94 16 ALA B N 1
ATOM 1252 C CA . ALA B 1 16 ? -1.986 23.797 3.061 1 97.94 16 ALA B CA 1
ATOM 1253 C C . ALA B 1 16 ? -1.6 22.344 2.773 1 97.94 16 ALA B C 1
ATOM 1255 O O . ALA B 1 16 ? -1.467 21.953 1.614 1 97.94 16 ALA B O 1
ATOM 1256 N N . VAL B 1 17 ? -1.448 21.578 3.816 1 97.25 17 VAL B N 1
ATOM 1257 C CA . VAL B 1 17 ? -1.146 20.156 3.656 1 97.25 17 VAL B CA 1
ATOM 1258 C C . VAL B 1 17 ? -2.311 19.453 2.959 1 97.25 17 VAL B C 1
ATOM 1260 O O . VAL B 1 17 ? -2.107 18.688 2.012 1 97.25 17 VAL B O 1
ATOM 1263 N N . ARG B 1 18 ? -3.49 19.719 3.379 1 98 18 ARG B N 1
ATOM 1264 C CA . ARG B 1 18 ? -4.695 19.156 2.775 1 98 18 ARG B CA 1
ATOM 1265 C C . ARG B 1 18 ? -4.746 19.469 1.281 1 98 18 ARG B C 1
ATOM 1267 O O . ARG B 1 18 ? -5.121 18.594 0.484 1 98 18 ARG B O 1
ATOM 1274 N N . GLU B 1 19 ? -4.332 20.656 0.896 1 97.62 19 GLU B N 1
ATOM 1275 C CA . GLU B 1 19 ? -4.41 21.078 -0.495 1 97.62 19 GLU B CA 1
ATOM 1276 C C . GLU B 1 19 ? -3.281 20.484 -1.324 1 97.62 19 GLU B C 1
ATOM 1278 O O . GLU B 1 19 ? -3.451 20.219 -2.518 1 97.62 19 GLU B O 1
ATOM 1283 N N . LEU B 1 20 ? -2.211 20.25 -0.694 1 96.19 20 LEU B N 1
ATOM 1284 C CA . LEU B 1 20 ? -1.017 19.797 -1.396 1 96.19 20 LEU B CA 1
ATOM 1285 C C . LEU B 1 20 ? -1.075 18.281 -1.649 1 96.19 20 LEU B C 1
ATOM 1287 O O . LEU B 1 20 ? -0.639 17.812 -2.701 1 96.19 20 LEU B O 1
ATOM 1291 N N . MET B 1 21 ? -1.666 17.516 -0.774 1 95.81 21 MET B N 1
ATOM 1292 C CA . MET B 1 21 ? -1.587 16.062 -0.798 1 95.81 21 MET B CA 1
ATOM 1293 C C . MET B 1 21 ? -2.178 15.508 -2.09 1 95.81 21 MET B C 1
ATOM 1295 O O . MET B 1 21 ? -1.525 14.734 -2.793 1 95.81 21 MET B O 1
ATOM 1299 N N . PRO B 1 22 ? -3.34 16.016 -2.545 1 96.12 22 PRO B N 1
ATOM 1300 C CA . PRO B 1 22 ? -3.906 15.461 -3.779 1 96.12 22 PRO B CA 1
ATOM 1301 C C . PRO B 1 22 ? -3.178 15.945 -5.031 1 96.12 22 PRO B C 1
ATOM 1303 O O . PRO B 1 22 ? -3.533 15.555 -6.145 1 96.12 22 PRO B O 1
ATOM 1306 N N . ARG B 1 23 ? -2.09 16.719 -4.828 1 95 23 ARG B N 1
ATOM 1307 C CA . ARG B 1 23 ? -1.357 17.25 -5.969 1 95 23 ARG B CA 1
ATOM 1308 C C . ARG B 1 23 ? 0.02 16.609 -6.09 1 95 23 ARG B C 1
ATOM 1310 O O . ARG B 1 23 ? 0.765 16.891 -7.031 1 95 23 ARG B O 1
ATOM 1317 N N . THR B 1 24 ? 0.338 15.82 -5.102 1 94.62 24 THR B N 1
ATOM 1318 C CA . THR B 1 24 ? 1.596 15.086 -5.207 1 94.62 24 THR B CA 1
ATOM 1319 C C . THR B 1 24 ? 1.522 14.039 -6.316 1 94.62 24 THR B C 1
ATOM 1321 O O . THR B 1 24 ? 0.438 13.562 -6.652 1 94.62 24 THR B O 1
ATOM 1324 N N . PRO B 1 25 ? 2.547 13.672 -6.945 1 95.56 25 PRO B N 1
ATOM 1325 C CA . PRO B 1 25 ? 2.518 12.875 -8.172 1 95.56 25 PRO B CA 1
ATOM 1326 C C . PRO B 1 25 ? 1.709 11.594 -8.023 1 95.56 25 PRO B C 1
ATOM 1328 O O . PRO B 1 25 ? 0.712 11.398 -8.727 1 95.56 25 PRO B O 1
ATOM 1331 N N . PHE B 1 26 ? 2.068 10.727 -7.109 1 97 26 PHE B N 1
ATOM 1332 C CA . PHE B 1 26 ? 1.407 9.43 -7.023 1 97 26 PHE B CA 1
ATOM 1333 C C . PHE B 1 26 ? -0.038 9.586 -6.562 1 97 26 PHE B C 1
ATOM 1335 O O . PHE B 1 26 ? -0.962 9.125 -7.234 1 97 26 PHE B O 1
ATOM 1342 N N . ILE B 1 27 ? -0.275 10.273 -5.484 1 96.44 27 ILE B N 1
ATOM 1343 C CA . ILE B 1 27 ? -1.596 10.398 -4.875 1 96.44 27 ILE B CA 1
ATOM 1344 C C . ILE B 1 27 ? -2.52 11.188 -5.805 1 96.44 27 ILE B C 1
ATOM 1346 O O . ILE B 1 27 ? -3.707 10.875 -5.918 1 96.44 27 ILE B O 1
ATOM 1350 N N . GLY B 1 28 ? -1.933 12.195 -6.438 1 95.62 28 GLY B N 1
ATOM 1351 C CA . GLY B 1 28 ? -2.709 12.898 -7.445 1 95.62 28 GLY B CA 1
ATOM 1352 C C . GLY B 1 28 ? -3.252 11.977 -8.523 1 95.62 28 GLY B C 1
ATOM 1353 O O . GLY B 1 28 ? -4.379 12.164 -8.992 1 95.62 28 GLY B O 1
ATOM 1354 N N . GLY B 1 29 ? -2.51 10.984 -8.898 1 94.94 29 GLY B N 1
ATOM 1355 C CA . GLY B 1 29 ? -2.92 10.008 -9.898 1 94.94 29 GLY B CA 1
ATOM 1356 C C . GLY B 1 29 ? -4.047 9.109 -9.422 1 94.94 29 GLY B C 1
ATOM 1357 O O . GLY B 1 29 ? -4.816 8.594 -10.234 1 94.94 29 GLY B O 1
ATOM 1358 N N . LEU B 1 30 ? -4.152 8.945 -8.109 1 97 30 LEU B N 1
ATOM 1359 C CA . LEU B 1 30 ? -5.23 8.117 -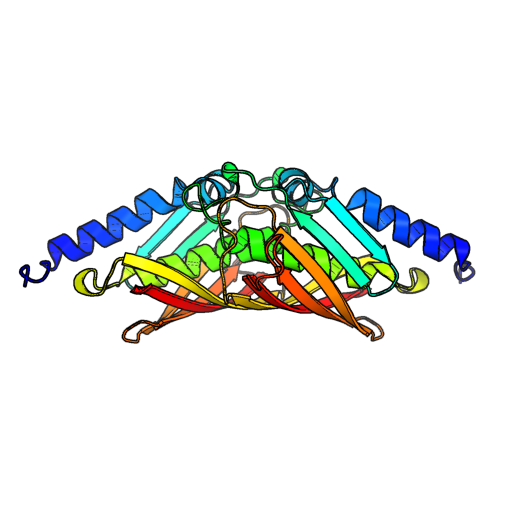7.57 1 97 30 LEU B CA 1
ATOM 1360 C C . LEU B 1 30 ? -6.559 8.867 -7.594 1 97 30 LEU B C 1
ATOM 1362 O O . LEU B 1 30 ? -7.621 8.25 -7.66 1 97 30 LEU B O 1
ATOM 1366 N N . GLY B 1 31 ? -6.457 10.195 -7.449 1 97.62 31 GLY B N 1
ATOM 1367 C CA . GLY B 1 31 ? -7.668 11 -7.496 1 97.62 31 GLY B CA 1
ATOM 1368 C C . GLY B 1 31 ? -8.43 11 -6.184 1 97.62 31 GLY B C 1
ATOM 1369 O O . GLY B 1 31 ? -9.664 10.992 -6.176 1 97.62 31 GLY B O 1
ATOM 1370 N N . ILE B 1 32 ? -7.777 11.086 -5.094 1 98.31 32 ILE B N 1
ATOM 1371 C CA . ILE B 1 32 ? -8.438 11.062 -3.793 1 98.31 32 ILE B CA 1
ATOM 1372 C C . ILE B 1 32 ? -9.156 12.391 -3.562 1 98.31 32 ILE B C 1
ATOM 1374 O O . ILE B 1 32 ? -8.781 13.414 -4.141 1 98.31 32 ILE B O 1
ATOM 1378 N N . VAL B 1 33 ? -10.195 12.305 -2.674 1 98.44 33 VAL B N 1
ATOM 1379 C CA . VAL B 1 33 ? -10.953 13.484 -2.277 1 98.44 33 VAL B CA 1
ATOM 1380 C C . VAL B 1 33 ? -11.062 13.547 -0.755 1 98.44 33 VAL B C 1
ATOM 1382 O O . VAL B 1 33 ? -11.477 12.578 -0.115 1 98.44 33 VAL B O 1
ATOM 1385 N N . PHE B 1 34 ? -10.688 14.672 -0.217 1 98.81 34 PHE B N 1
ATOM 1386 C CA . PHE B 1 34 ? -10.898 14.867 1.212 1 98.81 34 PHE B CA 1
ATOM 1387 C C . PHE B 1 34 ? -12.367 15.18 1.5 1 98.81 34 PHE B C 1
ATOM 1389 O O . PHE B 1 34 ? -12.883 16.203 1.051 1 98.81 34 PHE B O 1
ATOM 1396 N N . GLU B 1 35 ? -13 14.383 2.26 1 98.75 35 GLU B N 1
ATOM 1397 C CA . GLU B 1 35 ? -14.367 14.633 2.703 1 98.75 35 GLU B CA 1
ATOM 1398 C C . GLU B 1 35 ? -14.383 15.375 4.039 1 98.75 35 GLU B C 1
ATOM 1400 O O . GLU B 1 35 ? -15.328 16.109 4.336 1 98.75 35 GLU B O 1
ATOM 1405 N N . ARG B 1 36 ? -13.398 15.055 4.824 1 98.81 36 ARG B N 1
ATOM 1406 C CA . ARG B 1 36 ? -13.211 15.656 6.137 1 98.81 36 ARG B CA 1
ATOM 1407 C C . ARG B 1 36 ? -11.727 15.828 6.453 1 98.81 36 ARG B C 1
ATOM 1409 O O . ARG B 1 36 ? -10.93 14.922 6.191 1 98.81 36 ARG B O 1
ATOM 1416 N N . TYR B 1 37 ? -11.359 16.938 6.934 1 98.81 37 TYR B N 1
ATOM 1417 C CA . TYR B 1 37 ? -10 17.234 7.387 1 98.81 37 TYR B CA 1
ATOM 1418 C C . TYR B 1 37 ? -10.016 18.094 8.641 1 98.81 37 TYR B C 1
ATOM 1420 O O . TYR B 1 37 ? -9.781 19.312 8.57 1 98.81 37 TYR B O 1
ATOM 1428 N N . GLU B 1 38 ? -10.32 17.484 9.719 1 98.69 38 GLU B N 1
ATOM 1429 C CA . GLU B 1 38 ? -10.367 18.094 11.039 1 98.69 38 GLU B CA 1
ATOM 1430 C C . GLU B 1 38 ? -9.234 17.594 11.922 1 98.69 38 GLU B C 1
ATOM 1432 O O . GLU B 1 38 ? -8.68 16.516 11.68 1 98.69 38 GLU B O 1
ATOM 1437 N N . PRO B 1 39 ? -8.875 18.391 12.914 1 98.62 39 PRO B N 1
ATOM 1438 C CA . PRO B 1 39 ? -7.789 17.922 13.789 1 98.62 39 PRO B CA 1
ATOM 1439 C C . PRO B 1 39 ? -8.008 16.516 14.305 1 98.62 39 PRO B C 1
ATOM 1441 O O . PRO B 1 39 ? -8.953 16.25 15.055 1 98.62 39 PRO B O 1
ATOM 1444 N N . ASP B 1 40 ? -7.145 15.562 13.867 1 98.69 40 ASP B N 1
ATOM 1445 C CA . ASP B 1 40 ? -7.066 14.188 14.344 1 98.69 40 ASP B CA 1
ATOM 1446 C C . ASP B 1 40 ? -8.242 13.359 13.836 1 98.69 40 ASP B C 1
ATOM 1448 O O . ASP B 1 40 ? -8.547 12.305 14.383 1 98.69 40 ASP B O 1
ATOM 1452 N N . ASP B 1 41 ? -8.961 13.867 12.844 1 98.88 41 ASP B N 1
ATOM 1453 C CA . ASP B 1 41 ? -10.141 13.227 12.273 1 98.88 41 ASP B CA 1
ATOM 1454 C C . ASP B 1 41 ? -10.266 13.531 10.781 1 98.88 41 ASP B C 1
ATOM 1456 O O . ASP B 1 41 ? -10.727 14.609 10.398 1 98.88 41 ASP B O 1
ATOM 1460 N N . VAL B 1 42 ? -9.914 12.547 9.938 1 98.94 42 VAL B N 1
ATOM 1461 C CA . VAL B 1 42 ? -9.812 12.766 8.492 1 98.94 42 VAL B CA 1
ATOM 1462 C C . VAL B 1 42 ? -10.562 11.664 7.754 1 98.94 42 VAL B C 1
ATOM 1464 O O . VAL B 1 42 ? -10.492 10.492 8.133 1 98.94 42 VAL B O 1
ATOM 1467 N N . VAL B 1 43 ? -11.297 12.055 6.746 1 98.94 43 VAL B N 1
ATOM 1468 C CA . VAL B 1 43 ? -11.945 11.102 5.848 1 98.94 43 VAL B CA 1
ATOM 1469 C C . VAL B 1 43 ? -11.523 11.391 4.406 1 98.94 43 VAL B C 1
ATOM 1471 O O . VAL B 1 43 ? -11.664 12.523 3.928 1 98.94 43 VAL B O 1
ATOM 1474 N N . ILE B 1 44 ? -11.047 10.406 3.76 1 98.88 44 ILE B N 1
ATOM 1475 C CA . ILE B 1 44 ? -10.68 10.477 2.35 1 98.88 44 ILE B CA 1
ATOM 1476 C C . ILE B 1 44 ? -11.539 9.516 1.538 1 98.88 44 ILE B C 1
ATOM 1478 O O . ILE B 1 44 ? -11.75 8.375 1.943 1 98.88 44 ILE B O 1
ATOM 1482 N N . ARG B 1 45 ? -12.031 9.984 0.46 1 98.88 45 ARG B N 1
ATOM 1483 C CA . ARG B 1 45 ? -12.742 9.148 -0.505 1 98.88 45 ARG B CA 1
ATOM 1484 C C . ARG B 1 45 ? -11.875 8.859 -1.723 1 98.88 45 ARG B C 1
ATOM 1486 O O . ARG B 1 45 ? -11.18 9.742 -2.223 1 98.88 45 ARG B O 1
ATOM 1493 N N . LEU B 1 46 ? -11.883 7.637 -2.152 1 98.69 46 LEU B N 1
ATOM 1494 C CA . LEU B 1 46 ? -11.328 7.223 -3.438 1 98.69 46 LEU B CA 1
ATOM 1495 C C . LEU B 1 46 ? -12.438 6.836 -4.406 1 98.69 46 LEU B C 1
ATOM 1497 O O . LEU B 1 46 ? -13.07 5.789 -4.246 1 98.69 46 LEU B O 1
ATOM 1501 N N . PRO B 1 47 ? -12.609 7.68 -5.395 1 98.62 47 PRO B N 1
ATOM 1502 C CA . PRO B 1 47 ? -13.594 7.281 -6.406 1 98.62 47 PRO B CA 1
ATOM 1503 C C . PRO B 1 47 ? -13.188 6.016 -7.156 1 98.62 47 PRO B C 1
ATOM 1505 O O . PRO B 1 47 ? -12.008 5.816 -7.445 1 98.62 47 PRO B O 1
ATOM 1508 N N . PHE B 1 48 ? -14.195 5.242 -7.5 1 98.5 48 PHE B N 1
ATOM 1509 C CA . PHE B 1 48 ? -13.922 4.004 -8.219 1 98.5 48 PHE B CA 1
ATOM 1510 C C . PHE B 1 48 ? -13.414 4.293 -9.625 1 98.5 48 PHE B C 1
ATOM 1512 O O . PHE B 1 48 ? -13.992 5.109 -10.344 1 98.5 48 PHE B O 1
ATOM 1519 N N . ARG B 1 49 ? -12.359 3.652 -10.008 1 98.12 49 ARG B N 1
ATOM 1520 C CA . ARG B 1 49 ? -11.789 3.65 -11.352 1 98.12 49 ARG B CA 1
ATOM 1521 C C . ARG B 1 49 ? -11.258 2.268 -11.719 1 98.12 49 ARG B C 1
ATOM 1523 O O . ARG B 1 49 ? -10.617 1.605 -10.898 1 98.12 49 ARG B O 1
ATOM 1530 N N . THR B 1 50 ? -11.398 1.876 -12.914 1 97.12 50 THR B N 1
ATOM 1531 C CA . THR B 1 50 ? -11.023 0.53 -13.336 1 97.12 50 THR B CA 1
ATOM 1532 C C . THR B 1 50 ? -9.508 0.363 -13.344 1 97.12 50 THR B C 1
ATOM 1534 O O . THR B 1 50 ? -9 -0.729 -13.078 1 97.12 50 THR B O 1
ATOM 1537 N N . ASP B 1 51 ? -8.773 1.4 -13.578 1 97.19 51 ASP B N 1
ATOM 1538 C CA . ASP B 1 51 ? -7.324 1.289 -13.672 1 97.19 51 ASP B CA 1
ATOM 1539 C C . ASP B 1 51 ? -6.699 1.11 -12.289 1 97.19 51 ASP B C 1
ATOM 1541 O O . ASP B 1 51 ? -5.5 0.847 -12.172 1 97.19 51 ASP B O 1
ATOM 1545 N N . LEU B 1 52 ? -7.477 1.194 -11.242 1 97.62 52 LEU B N 1
ATOM 1546 C CA . LEU B 1 52 ? -6.992 1.022 -9.875 1 97.62 52 LEU B CA 1
ATOM 1547 C C . LEU B 1 52 ? -7.336 -0.366 -9.352 1 97.62 52 LEU B C 1
ATOM 1549 O O . LEU B 1 52 ? -7.102 -0.667 -8.18 1 97.62 52 LEU B O 1
ATOM 1553 N N . THR B 1 53 ? -7.871 -1.21 -10.227 1 96.75 53 THR B N 1
ATOM 1554 C CA . THR B 1 53 ? -8.375 -2.516 -9.82 1 96.75 53 THR B CA 1
ATOM 1555 C C . THR B 1 53 ? -7.41 -3.621 -10.227 1 96.75 53 THR B C 1
ATOM 1557 O O . THR B 1 53 ? -6.449 -3.375 -10.961 1 96.75 53 THR B O 1
ATOM 1560 N N . ASN B 1 54 ? -7.68 -4.828 -9.672 1 91.38 54 ASN B N 1
ATOM 1561 C CA . ASN B 1 54 ? -7.031 -6.051 -10.125 1 91.38 54 ASN B CA 1
ATOM 1562 C C . ASN B 1 54 ? -7.621 -6.543 -11.445 1 91.38 54 ASN B C 1
ATOM 1564 O O . ASN B 1 54 ? -6.883 -6.965 -12.344 1 91.38 54 ASN B O 1
ATOM 1568 N N . ASP B 1 55 ? -8.859 -6.539 -11.5 1 92.56 55 ASP B N 1
ATOM 1569 C CA . ASP B 1 55 ? -9.555 -7.246 -12.578 1 92.56 55 ASP B CA 1
ATOM 1570 C C . ASP B 1 55 ? -10.719 -6.418 -13.109 1 92.56 55 ASP B C 1
ATOM 1572 O O . ASP B 1 55 ? -11.625 -6.957 -13.758 1 92.56 55 ASP B O 1
ATOM 1576 N N . GLY B 1 56 ? -10.82 -5.172 -12.672 1 94.44 56 GLY B N 1
ATOM 1577 C CA . GLY B 1 56 ? -11.898 -4.312 -13.125 1 94.44 56 GLY B CA 1
ATOM 1578 C C . GLY B 1 56 ? -13.055 -4.234 -12.141 1 94.44 56 GLY B C 1
ATOM 1579 O O . GLY B 1 56 ? -14.008 -3.479 -12.352 1 94.44 56 GLY B O 1
ATOM 1580 N N . THR B 1 57 ? -12.945 -5.008 -11.062 1 95.19 57 THR B N 1
ATOM 1581 C CA . THR B 1 57 ? -14.078 -5.105 -10.148 1 95.19 57 THR B CA 1
ATOM 1582 C C . THR B 1 57 ? -13.68 -4.645 -8.75 1 95.19 57 THR B C 1
ATOM 1584 O O . THR B 1 57 ? -14.422 -3.902 -8.102 1 95.19 57 THR B O 1
ATOM 1587 N N . TYR B 1 58 ? -12.547 -5.074 -8.281 1 95.25 58 TYR B N 1
ATOM 1588 C CA . TYR B 1 58 ? -12.086 -4.789 -6.926 1 95.25 58 TYR B CA 1
ATOM 1589 C C . TYR B 1 58 ? -10.797 -3.965 -6.953 1 95.25 58 TYR B C 1
ATOM 1591 O O . TYR B 1 58 ? -9.922 -4.207 -7.781 1 95.25 58 TYR B O 1
ATOM 1599 N N . PHE B 1 59 ? -10.766 -2.973 -6.047 1 97.19 59 PHE B N 1
ATOM 1600 C CA . PHE B 1 59 ? -9.492 -2.268 -5.918 1 97.19 59 PHE B CA 1
ATOM 1601 C C . PHE B 1 59 ? -8.367 -3.24 -5.609 1 97.19 59 PHE B C 1
ATOM 1603 O O . PHE B 1 59 ? -8.547 -4.191 -4.844 1 97.19 59 PHE B O 1
ATOM 1610 N N . HIS B 1 60 ? -7.238 -2.998 -6.219 1 97.06 60 HIS B N 1
ATOM 1611 C CA . HIS B 1 60 ? -6.039 -3.723 -5.812 1 97.06 60 HIS B CA 1
ATOM 1612 C C . HIS B 1 60 ? -5.707 -3.459 -4.348 1 97.06 60 HIS B C 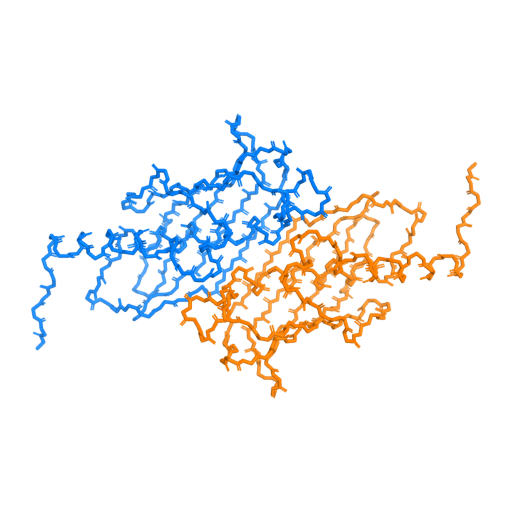1
ATOM 1614 O O . HIS B 1 60 ? -5.863 -2.336 -3.863 1 97.06 60 HIS B O 1
ATOM 1620 N N . GLY B 1 61 ? -5.188 -4.43 -3.631 1 96.56 61 GLY B N 1
ATOM 1621 C CA . GLY B 1 61 ? -4.812 -4.262 -2.234 1 96.56 61 GLY B CA 1
ATOM 1622 C C . GLY B 1 61 ? -3.822 -3.137 -2.014 1 96.56 61 GLY B C 1
ATOM 1623 O O . GLY B 1 61 ? -3.865 -2.457 -0.987 1 96.56 61 GLY B O 1
ATOM 1624 N N . GLY B 1 62 ? -2.943 -3.002 -2.953 1 96.94 62 GLY B N 1
ATOM 1625 C CA . GLY B 1 62 ? -1.977 -1.918 -2.885 1 96.94 62 GLY B CA 1
ATOM 1626 C C . GLY B 1 62 ? -2.613 -0.543 -2.961 1 96.94 62 GLY B C 1
ATOM 1627 O O . GLY B 1 62 ? -2.113 0.412 -2.361 1 96.94 62 GLY B O 1
ATOM 1628 N N . VAL B 1 63 ? -3.705 -0.426 -3.701 1 97.75 63 VAL B N 1
ATOM 1629 C CA . VAL B 1 63 ? -4.438 0.833 -3.795 1 97.75 63 VAL B CA 1
ATOM 1630 C C . VAL B 1 63 ? -5.102 1.145 -2.455 1 97.75 63 VAL B C 1
ATOM 1632 O O . VAL B 1 63 ? -5.016 2.271 -1.961 1 97.75 63 VAL B O 1
ATOM 1635 N N . ILE B 1 64 ? -5.695 0.127 -1.891 1 98.38 64 ILE B N 1
ATOM 1636 C CA . ILE B 1 64 ? -6.316 0.296 -0.582 1 98.38 64 ILE B CA 1
ATOM 1637 C C . ILE B 1 64 ? -5.262 0.72 0.439 1 98.38 64 ILE B C 1
ATOM 1639 O O . ILE B 1 64 ? -5.465 1.678 1.188 1 98.38 64 ILE B O 1
ATOM 1643 N N . ALA B 1 65 ? -4.113 0.071 0.422 1 98.56 65 ALA B N 1
ATOM 1644 C CA . ALA B 1 65 ? -3.014 0.419 1.318 1 98.56 65 ALA B CA 1
ATOM 1645 C C . ALA B 1 65 ? -2.572 1.865 1.11 1 98.56 65 ALA B C 1
ATOM 1647 O O . ALA B 1 65 ? -2.291 2.58 2.076 1 98.56 65 ALA B O 1
ATOM 1648 N N . SER B 1 66 ? -2.516 2.299 -0.109 1 98.31 66 SER B N 1
ATOM 1649 C CA . SER B 1 66 ? -2.061 3.643 -0.449 1 98.31 66 SER B CA 1
ATOM 1650 C C . SER B 1 66 ? -2.994 4.703 0.128 1 98.31 66 SER B C 1
ATOM 1652 O O . SER B 1 66 ? -2.537 5.684 0.716 1 98.31 66 SER B O 1
ATOM 1654 N N . VAL B 1 67 ? -4.293 4.492 -0.04 1 98.56 67 VAL B N 1
ATOM 1655 C CA . VAL B 1 67 ? -5.258 5.48 0.43 1 98.56 67 VAL B CA 1
ATOM 1656 C C . VAL B 1 67 ? -5.293 5.484 1.956 1 98.56 67 VAL B C 1
ATOM 1658 O O . VAL B 1 67 ? -5.367 6.543 2.582 1 98.56 67 VAL B O 1
ATOM 1661 N N . MET B 1 68 ? -5.188 4.309 2.527 1 98.75 68 MET B N 1
ATOM 1662 C CA . MET B 1 68 ? -5.176 4.234 3.986 1 98.75 68 MET B CA 1
ATOM 1663 C C . MET B 1 68 ? -3.922 4.898 4.551 1 98.75 68 MET B C 1
ATOM 1665 O O . MET B 1 68 ? -3.994 5.629 5.539 1 98.75 68 MET B O 1
ATOM 1669 N N . ASP B 1 69 ? -2.783 4.648 3.924 1 98.69 69 ASP B N 1
ATOM 1670 C CA . ASP B 1 69 ? -1.545 5.328 4.297 1 98.69 69 ASP B CA 1
ATOM 1671 C C . ASP B 1 69 ? -1.711 6.844 4.234 1 98.69 69 ASP B C 1
ATOM 1673 O O . ASP B 1 69 ? -1.319 7.555 5.164 1 98.69 69 ASP B O 1
ATOM 1677 N N . THR B 1 70 ? -2.311 7.289 3.193 1 98.56 70 THR B N 1
ATOM 1678 C CA . THR B 1 70 ? -2.51 8.719 2.984 1 98.56 70 THR B CA 1
ATOM 1679 C C . THR B 1 70 ? -3.445 9.297 4.043 1 98.56 70 THR B C 1
ATOM 1681 O O . THR B 1 70 ? -3.188 10.367 4.59 1 98.56 70 THR B O 1
ATOM 1684 N N . ALA B 1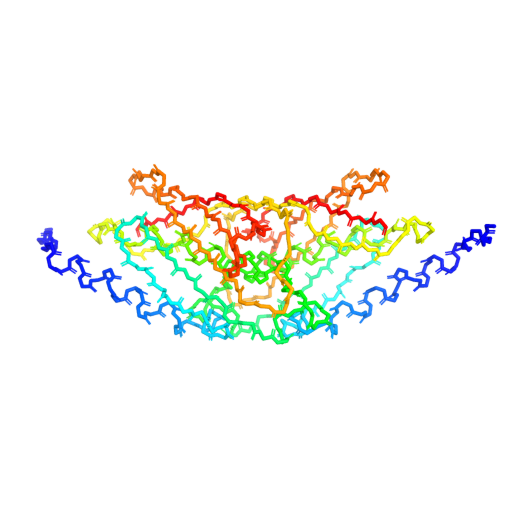 71 ? -4.5 8.57 4.363 1 98.88 71 ALA B N 1
ATOM 1685 C CA . ALA B 1 71 ? -5.445 9.023 5.383 1 98.88 71 ALA B CA 1
ATOM 1686 C C . ALA B 1 71 ? -4.773 9.125 6.75 1 98.88 71 ALA B C 1
ATOM 1688 O O . ALA B 1 71 ? -4.969 10.102 7.477 1 98.88 71 ALA B O 1
ATOM 1689 N N . GLY B 1 72 ? -4.016 8.117 7.086 1 98.81 72 GLY B N 1
ATOM 1690 C CA . GLY B 1 72 ? -3.295 8.156 8.344 1 98.81 72 GLY B CA 1
ATOM 1691 C C . GLY B 1 72 ? -2.32 9.312 8.445 1 98.81 72 GLY B C 1
ATOM 1692 O O . GLY B 1 72 ? -2.273 10.016 9.461 1 98.81 72 GLY B O 1
ATOM 1693 N N . ALA B 1 73 ? -1.526 9.477 7.391 1 98.69 73 ALA B N 1
ATOM 1694 C CA . ALA B 1 73 ? -0.6 10.609 7.332 1 98.69 73 ALA B CA 1
ATOM 1695 C C . ALA B 1 73 ? -1.343 11.938 7.461 1 98.69 73 ALA B C 1
ATOM 1697 O O . ALA B 1 73 ? -0.904 12.828 8.188 1 98.69 73 ALA B O 1
ATOM 1698 N N . ALA B 1 74 ? -2.461 12.031 6.766 1 98.81 74 ALA B N 1
ATOM 1699 C CA . ALA B 1 74 ? -3.262 13.258 6.812 1 98.81 74 ALA B CA 1
ATOM 1700 C C . ALA B 1 74 ? -3.762 13.531 8.227 1 98.81 74 ALA B C 1
ATOM 1702 O O . ALA B 1 74 ? -3.768 14.68 8.68 1 98.81 74 ALA B O 1
ATOM 1703 N N . ALA B 1 75 ? -4.18 12.5 8.883 1 98.88 75 ALA B N 1
ATOM 1704 C CA . ALA B 1 75 ? -4.613 12.664 10.266 1 98.88 75 ALA B CA 1
ATOM 1705 C C . ALA B 1 75 ? -3.467 13.156 11.141 1 98.88 75 ALA B C 1
ATOM 1707 O O . ALA B 1 75 ? -3.66 14.023 12 1 98.88 75 ALA B O 1
ATOM 1708 N N . ALA B 1 76 ? -2.316 12.641 10.93 1 98.75 76 ALA B N 1
ATOM 1709 C CA . ALA B 1 76 ? -1.139 13.086 11.664 1 98.75 76 ALA B CA 1
ATOM 1710 C C . ALA B 1 76 ? -0.863 14.562 11.414 1 98.75 76 ALA B C 1
ATOM 1712 O O . ALA B 1 76 ? -0.614 15.328 12.352 1 98.75 76 ALA B O 1
ATOM 1713 N N . TRP B 1 77 ? -0.999 14.984 10.219 1 98.56 77 TRP B N 1
ATOM 1714 C CA . TRP B 1 77 ? -0.725 16.359 9.844 1 98.56 77 TRP B CA 1
ATOM 1715 C C . TRP B 1 77 ? -1.835 17.297 10.328 1 98.56 77 TRP B C 1
ATOM 1717 O O . TRP B 1 77 ? -1.588 18.469 10.633 1 98.56 77 TRP B O 1
ATOM 1727 N N . SER B 1 78 ? -3.037 16.797 10.43 1 98.69 78 SER B N 1
ATOM 1728 C CA . SER B 1 78 ? -4.234 17.609 10.625 1 98.69 78 SER B CA 1
ATOM 1729 C C . SER B 1 78 ? -4.176 18.375 11.945 1 98.69 78 SER B C 1
ATOM 1731 O O . SER B 1 78 ? -4.871 19.375 12.117 1 98.69 78 SER B O 1
ATOM 1733 N N . ASN B 1 79 ? -3.348 17.953 12.875 1 98.31 79 ASN B N 1
ATOM 1734 C CA . ASN B 1 79 ? -3.203 18.625 14.164 1 98.31 79 ASN B CA 1
ATOM 1735 C C . ASN B 1 79 ? -1.734 18.797 14.539 1 98.31 79 ASN B C 1
ATOM 1737 O O . ASN B 1 79 ? -1.396 18.859 15.719 1 98.31 79 ASN B O 1
ATOM 1741 N N . HIS B 1 80 ? -0.915 18.797 13.578 1 98 80 HIS B N 1
ATOM 1742 C CA . HIS B 1 80 ? 0.527 18.891 13.781 1 98 80 HIS B CA 1
ATOM 1743 C C . HIS B 1 80 ? 0.934 20.281 14.219 1 98 80 HIS B C 1
ATOM 1745 O O . HIS B 1 80 ? 0.35 21.281 13.773 1 98 80 HIS B O 1
ATOM 1751 N N . ASP B 1 81 ? 1.867 20.344 15.141 1 97.06 81 ASP B N 1
ATOM 1752 C CA . ASP B 1 81 ? 2.553 21.578 15.516 1 97.06 81 ASP B CA 1
ATOM 1753 C C . ASP B 1 81 ? 3.752 21.844 14.602 1 97.06 81 ASP B C 1
ATOM 1755 O O . ASP B 1 81 ? 4.793 21.203 14.75 1 97.06 81 ASP B O 1
ATOM 1759 N N . PHE B 1 82 ? 3.699 22.781 13.75 1 97.12 82 PHE B N 1
ATOM 1760 C CA . PHE B 1 82 ? 4.688 23 12.703 1 97.12 82 PHE B CA 1
ATOM 1761 C C . PHE B 1 82 ? 5.961 23.609 13.281 1 97.12 82 PHE B C 1
ATOM 1763 O O . PHE B 1 82 ? 6.977 23.703 12.586 1 97.12 82 PHE B O 1
ATOM 1770 N N . ASP B 1 83 ? 5.926 24.016 14.477 1 96.44 83 ASP B N 1
ATOM 1771 C CA . ASP B 1 83 ? 7.164 24.438 15.125 1 96.44 83 ASP B CA 1
ATOM 1772 C C . ASP B 1 83 ? 8.062 23.234 15.414 1 96.44 83 ASP B C 1
ATOM 1774 O O . ASP B 1 83 ? 9.25 23.406 15.727 1 96.44 83 ASP B O 1
ATOM 1778 N N . ARG B 1 84 ? 7.516 22.062 15.234 1 94.94 84 ARG B N 1
ATOM 1779 C CA . ARG B 1 84 ? 8.258 20.844 15.578 1 94.94 84 ARG B CA 1
ATOM 1780 C C . ARG B 1 84 ? 8.844 20.188 14.336 1 94.94 84 ARG B C 1
ATOM 1782 O O . ARG B 1 84 ? 9.344 19.062 14.398 1 94.94 84 ARG B O 1
ATOM 1789 N N . GLY B 1 85 ? 8.742 20.781 13.18 1 95.25 85 GLY B N 1
ATOM 1790 C CA . GLY B 1 85 ? 9.359 20.266 11.961 1 95.25 85 GLY B CA 1
ATOM 1791 C C . GLY B 1 85 ? 8.352 19.953 10.875 1 95.25 85 GLY B C 1
ATOM 1792 O O . GLY B 1 85 ? 7.141 20.094 11.078 1 95.25 85 GLY B O 1
ATOM 1793 N N . THR B 1 86 ? 8.914 19.594 9.703 1 96.12 86 THR B N 1
ATOM 1794 C CA . THR B 1 86 ? 8.031 19.375 8.562 1 96.12 86 THR B CA 1
ATOM 1795 C C . THR B 1 86 ? 8.492 18.172 7.738 1 96.12 86 THR B C 1
ATOM 1797 O O . THR B 1 86 ? 7.906 17.859 6.699 1 96.12 86 THR B O 1
ATOM 1800 N N . ARG B 1 87 ? 9.555 17.484 8.18 1 94.94 87 ARG B N 1
ATOM 1801 C CA . ARG B 1 87 ? 9.984 16.25 7.512 1 94.94 87 ARG B CA 1
ATOM 1802 C C . ARG B 1 87 ? 9.195 15.047 8.023 1 94.94 87 ARG B C 1
ATOM 1804 O O . ARG B 1 87 ? 9.141 14.805 9.227 1 94.94 87 ARG B O 1
ATOM 1811 N N . ALA B 1 88 ? 8.602 14.375 7.078 1 96.5 88 ALA B N 1
ATOM 1812 C CA . ALA B 1 88 ? 7.676 13.336 7.523 1 96.5 88 ALA B CA 1
ATOM 1813 C C . ALA B 1 88 ? 7.859 12.055 6.715 1 96.5 88 ALA B C 1
ATOM 1815 O O . ALA B 1 88 ? 8.297 12.102 5.562 1 96.5 88 ALA B O 1
ATOM 1816 N N . ALA B 1 89 ? 7.527 10.938 7.379 1 96.25 89 ALA B N 1
ATOM 1817 C CA . ALA B 1 89 ? 7.547 9.633 6.715 1 96.25 89 ALA B CA 1
ATOM 1818 C C . ALA B 1 89 ? 6.711 8.609 7.484 1 96.25 89 ALA B C 1
ATOM 1820 O O . ALA B 1 89 ? 6.613 8.68 8.711 1 96.25 89 ALA B O 1
ATOM 1821 N N . THR B 1 90 ? 6.137 7.727 6.746 1 97.94 90 THR B N 1
ATOM 1822 C CA . THR B 1 90 ? 5.547 6.559 7.391 1 97.94 90 THR B CA 1
ATOM 1823 C C . THR B 1 90 ? 6.629 5.656 7.98 1 97.94 90 THR B C 1
ATOM 1825 O O . THR B 1 90 ? 7.633 5.379 7.324 1 97.94 90 THR B O 1
ATOM 1828 N N . VAL B 1 91 ? 6.426 5.211 9.195 1 98.44 91 VAL B N 1
ATOM 1829 C CA . VAL B 1 91 ? 7.375 4.336 9.875 1 98.44 91 VAL B CA 1
ATOM 1830 C C . VAL B 1 91 ? 6.895 2.887 9.797 1 98.44 91 VAL B C 1
ATOM 1832 O O . VAL B 1 91 ? 7.688 1.977 9.547 1 98.44 91 VAL B O 1
ATOM 1835 N N . ALA B 1 92 ? 5.598 2.732 10.07 1 98.81 92 ALA B N 1
ATOM 1836 C CA . ALA B 1 92 ? 5.023 1.391 10.047 1 98.81 92 ALA B CA 1
ATOM 1837 C C . ALA B 1 92 ? 3.529 1.439 9.734 1 98.81 92 ALA B C 1
ATOM 1839 O O . ALA B 1 92 ? 2.859 2.432 10.031 1 98.81 92 ALA B O 1
ATOM 1840 N N . MET B 1 93 ? 3.062 0.387 9.172 1 98.81 93 MET B N 1
ATOM 1841 C CA . MET B 1 93 ? 1.634 0.22 8.922 1 98.81 93 MET B CA 1
ATOM 1842 C C . MET B 1 93 ? 1.252 -1.257 8.922 1 98.81 93 MET B C 1
ATOM 1844 O O . MET B 1 93 ? 1.965 -2.088 8.359 1 98.81 93 MET B O 1
ATOM 1848 N N . SER B 1 94 ? 0.224 -1.538 9.609 1 98.94 94 SER B N 1
ATOM 1849 C CA . SER B 1 94 ? -0.375 -2.869 9.602 1 98.94 94 SER B CA 1
ATOM 1850 C C . SER B 1 94 ? -1.818 -2.822 9.109 1 98.94 94 SER B C 1
ATOM 1852 O O . SER B 1 94 ? -2.621 -2.025 9.602 1 98.94 94 SER B O 1
ATOM 1854 N N . ILE B 1 95 ? -2.098 -3.637 8.133 1 98.88 95 ILE B N 1
ATOM 1855 C CA . ILE B 1 95 ? -3.42 -3.623 7.52 1 98.88 95 ILE B CA 1
ATOM 1856 C C . ILE B 1 95 ? -4.039 -5.016 7.59 1 98.88 95 ILE B C 1
ATOM 1858 O O . ILE B 1 95 ? -3.363 -6.016 7.332 1 98.88 95 ILE B O 1
ATOM 1862 N N . GLN B 1 96 ? -5.262 -5.074 7.957 1 98.88 96 GLN B N 1
ATOM 1863 C CA . GLN B 1 96 ? -6.113 -6.254 7.824 1 98.88 96 GLN B CA 1
ATOM 1864 C C . GLN B 1 96 ? -7.195 -6.039 6.773 1 98.88 96 GLN B C 1
ATOM 1866 O O . GLN B 1 96 ? -8.016 -5.129 6.898 1 98.88 96 GLN B O 1
ATOM 1871 N N . TYR B 1 97 ? -7.125 -6.852 5.77 1 98.56 97 TYR B N 1
ATOM 1872 C CA . TYR B 1 97 ? -8.148 -6.816 4.727 1 98.56 97 TYR B CA 1
ATOM 1873 C C . TYR B 1 97 ? -9.289 -7.773 5.055 1 98.56 97 TYR B C 1
ATOM 1875 O O . TYR B 1 97 ? -9.102 -8.992 5.074 1 98.56 97 TYR B O 1
ATOM 1883 N N . THR B 1 98 ? -10.484 -7.242 5.242 1 97.62 98 THR B N 1
ATOM 1884 C CA . THR B 1 98 ? -11.547 -8.078 5.793 1 97.62 98 THR B CA 1
ATOM 1885 C C . THR B 1 98 ? -12.75 -8.109 4.855 1 97.62 98 THR B C 1
ATOM 1887 O O . THR B 1 98 ? -13.703 -8.852 5.082 1 97.62 98 THR B O 1
ATOM 1890 N N . GLY B 1 99 ? -12.719 -7.246 3.883 1 96 99 GLY B N 1
ATOM 1891 C CA . GLY B 1 99 ? -13.812 -7.168 2.924 1 96 99 GLY B CA 1
ATOM 1892 C C . GLY B 1 99 ? -13.391 -6.609 1.58 1 96 99 GLY B C 1
ATOM 1893 O O . GLY B 1 99 ? -12.195 -6.539 1.279 1 96 99 GLY B O 1
ATOM 1894 N N . ALA B 1 100 ? -14.383 -6.391 0.714 1 90.44 100 ALA B N 1
ATOM 1895 C CA . ALA B 1 100 ? -14.117 -5.867 -0.624 1 90.44 100 ALA B CA 1
ATOM 1896 C C . ALA B 1 100 ? -15.164 -4.832 -1.026 1 90.44 100 ALA B C 1
ATOM 1898 O O . ALA B 1 100 ? -16.344 -4.977 -0.696 1 90.44 100 ALA B O 1
ATOM 1899 N N . ALA B 1 101 ? -14.648 -3.744 -1.601 1 89.75 101 ALA B N 1
ATOM 1900 C CA . ALA B 1 101 ? -15.539 -2.779 -2.238 1 89.75 101 ALA B CA 1
ATOM 1901 C C . ALA B 1 101 ? -15.734 -3.1 -3.717 1 89.75 101 ALA B C 1
ATOM 1903 O O . ALA B 1 101 ? -14.828 -2.871 -4.527 1 89.75 101 ALA B O 1
ATOM 1904 N N . LYS B 1 102 ? -16.922 -3.582 -4.086 1 94.62 102 LYS B N 1
ATOM 1905 C CA . LYS B 1 102 ? -17.172 -4.031 -5.453 1 94.62 102 LYS B CA 1
ATOM 1906 C C . LYS B 1 102 ? -17.688 -2.887 -6.32 1 94.62 102 LYS B C 1
ATOM 1908 O O . LYS B 1 102 ? -18.844 -2.471 -6.199 1 94.62 102 LYS B O 1
ATOM 1913 N N . ARG B 1 103 ? -16.844 -2.383 -7.168 1 97.25 103 ARG B N 1
ATOM 1914 C CA . ARG B 1 103 ? -17.188 -1.358 -8.148 1 97.25 103 ARG B CA 1
ATOM 1915 C C . ARG B 1 103 ? -17.844 -0.154 -7.473 1 97.25 103 ARG B C 1
ATOM 1917 O O . ARG B 1 103 ? -18.875 0.329 -7.918 1 97.25 103 ARG B O 1
ATOM 1924 N N . CYS B 1 104 ? -17.328 0.276 -6.445 1 97.88 104 CYS B N 1
ATOM 1925 C CA . CYS B 1 104 ? -17.797 1.442 -5.711 1 97.88 104 CYS B CA 1
ATOM 1926 C C . CYS B 1 104 ? -16.641 2.186 -5.059 1 97.88 104 CYS B C 1
ATOM 1928 O O . CYS B 1 104 ? -15.5 1.718 -5.094 1 97.88 104 CYS B O 1
ATOM 1930 N N . ASP B 1 105 ? -16.969 3.354 -4.59 1 98.62 105 ASP B N 1
ATOM 1931 C CA . ASP B 1 105 ? -15.953 4.188 -3.959 1 98.62 105 ASP B CA 1
ATOM 1932 C C . ASP B 1 105 ? -15.469 3.568 -2.648 1 98.62 105 ASP B C 1
ATOM 1934 O O . ASP B 1 105 ? -16.141 2.709 -2.078 1 98.62 105 ASP B O 1
ATOM 1938 N N . LEU B 1 106 ? -14.328 3.932 -2.25 1 98.69 106 LEU B N 1
ATOM 1939 C CA . LEU B 1 106 ? -13.75 3.578 -0.96 1 98.69 106 LEU B CA 1
ATOM 1940 C C . LEU B 1 106 ? -13.672 4.797 -0.047 1 98.69 106 LEU B C 1
ATOM 1942 O O . LEU B 1 106 ? -13.234 5.871 -0.473 1 98.69 106 LEU B O 1
ATOM 1946 N N . LEU B 1 107 ? -14.148 4.633 1.168 1 98.88 107 LEU B N 1
ATOM 1947 C CA . LEU B 1 107 ? -14.008 5.672 2.18 1 98.88 107 LEU B CA 1
ATOM 1948 C C . LEU B 1 107 ? -13.023 5.246 3.264 1 98.88 107 LEU B C 1
ATOM 1950 O O . LEU B 1 107 ? -13.188 4.191 3.877 1 98.88 107 LEU B O 1
ATOM 1954 N N . CYS B 1 108 ? -12.047 6.078 3.484 1 98.94 108 CYS B N 1
ATOM 1955 C CA . CYS B 1 108 ? -11.062 5.812 4.527 1 98.94 108 CYS B CA 1
ATOM 1956 C C . CYS B 1 108 ? -11.148 6.855 5.637 1 98.94 108 CYS B C 1
ATOM 1958 O O . CYS B 1 108 ? -10.875 8.031 5.414 1 98.94 108 CYS B O 1
ATOM 1960 N N . HIS B 1 109 ? -11.492 6.387 6.785 1 98.94 109 HIS B N 1
ATOM 1961 C CA . HIS B 1 109 ? -11.562 7.234 7.969 1 98.94 109 HIS B CA 1
ATOM 1962 C C . HIS B 1 109 ? -10.367 7.008 8.883 1 98.94 109 HIS B C 1
ATOM 1964 O O . HIS B 1 109 ? -10.164 5.898 9.383 1 98.94 109 HIS B O 1
ATOM 1970 N N . ALA B 1 110 ? -9.594 8.055 9.078 1 98.94 110 ALA B N 1
ATOM 1971 C CA . ALA B 1 110 ? -8.406 7.977 9.93 1 98.94 110 ALA B CA 1
ATOM 1972 C C . ALA B 1 110 ? -8.555 8.859 11.164 1 98.94 110 ALA B C 1
ATOM 1974 O O . ALA B 1 110 ? -8.93 10.031 11.055 1 98.94 110 ALA B O 1
ATOM 1975 N N . ARG B 1 111 ? -8.203 8.258 12.305 1 98.88 111 ARG B N 1
ATOM 1976 C CA . ARG B 1 111 ? -8.172 8.977 13.57 1 98.88 111 ARG B CA 1
ATOM 1977 C C . ARG B 1 111 ? -6.809 8.859 14.234 1 98.88 111 ARG B C 1
ATOM 1979 O O . ARG B 1 111 ? -6.191 7.789 14.219 1 98.88 111 ARG B O 1
ATOM 1986 N N . THR B 1 112 ? -6.438 9.961 14.828 1 98.88 112 THR B N 1
ATOM 1987 C CA . THR B 1 112 ? -5.203 9.906 15.602 1 98.88 112 THR B CA 1
ATOM 1988 C C . THR B 1 112 ? -5.461 9.32 16.984 1 98.88 112 THR B C 1
ATOM 1990 O O . THR B 1 112 ? -6.195 9.906 17.797 1 98.88 112 THR B O 1
ATOM 1993 N N . ALA B 1 113 ? -4.832 8.258 17.234 1 98.75 113 ALA B N 1
ATOM 1994 C CA . ALA B 1 113 ? -4.992 7.578 18.516 1 98.75 113 ALA B CA 1
ATOM 1995 C C . ALA B 1 113 ? -4.098 8.211 19.594 1 98.75 113 ALA B C 1
ATOM 1997 O O . ALA B 1 113 ? -4.5 8.336 20.75 1 98.75 113 ALA B O 1
ATOM 1998 N N . ARG B 1 114 ? -2.912 8.586 19.141 1 98.5 114 ARG B N 1
ATOM 1999 C CA . ARG B 1 114 ? -1.938 9.148 20.062 1 98.5 114 ARG B CA 1
ATOM 2000 C C . ARG B 1 114 ? -0.896 9.977 19.328 1 98.5 114 ARG B C 1
ATOM 2002 O O . ARG B 1 114 ? -0.475 9.625 18.219 1 98.5 114 ARG B O 1
ATOM 2009 N N . ARG B 1 115 ? -0.556 11.086 19.906 1 97.5 115 ARG B N 1
ATOM 2010 C CA . ARG B 1 115 ? 0.521 11.938 19.406 1 97.5 115 ARG B CA 1
ATOM 2011 C C . ARG B 1 115 ? 1.648 12.047 20.422 1 97.5 115 ARG B C 1
ATOM 2013 O O . ARG B 1 115 ? 1.411 12.391 21.578 1 97.5 115 ARG B O 1
ATOM 2020 N N . ARG B 1 116 ? 2.748 11.734 19.953 1 95 116 ARG B N 1
ATOM 2021 C CA . ARG B 1 116 ? 3.969 11.953 20.719 1 95 116 ARG B CA 1
ATOM 2022 C C . ARG B 1 116 ? 4.863 12.984 20.047 1 95 116 ARG B C 1
ATOM 2024 O O . ARG B 1 116 ? 4.438 13.664 19.109 1 95 116 ARG B O 1
ATOM 2031 N N . LYS B 1 117 ? 6.066 13.227 20.594 1 92.19 117 LYS B N 1
ATOM 2032 C CA . LYS B 1 117 ? 6.922 14.297 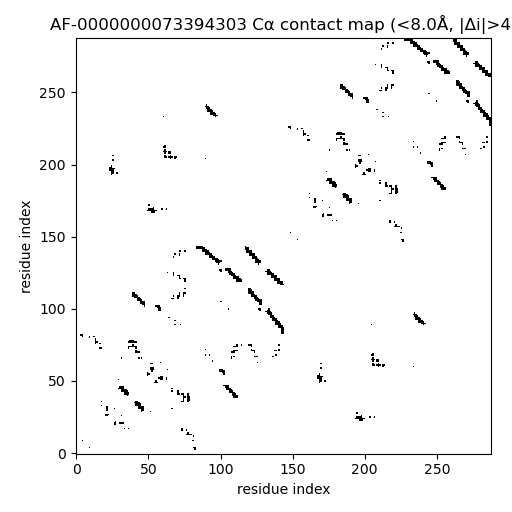20.078 1 92.19 117 LYS B CA 1
ATOM 2033 C C . LYS B 1 117 ? 7.156 14.141 18.578 1 92.19 117 LYS B C 1
ATOM 2035 O O . LYS B 1 117 ? 6.816 15.031 17.797 1 92.19 117 LYS B O 1
ATOM 2040 N N . GLU B 1 118 ? 7.598 12.945 18.156 1 96.19 118 GLU B N 1
ATOM 2041 C CA . GLU B 1 118 ? 7.922 12.75 16.75 1 96.19 118 GLU B CA 1
ATOM 2042 C C . GLU B 1 118 ? 6.973 11.75 16.109 1 96.19 118 GLU B C 1
ATOM 2044 O O . GLU B 1 118 ? 6.848 11.703 14.875 1 96.19 118 GLU B O 1
ATOM 2049 N N . LEU B 1 119 ? 6.336 10.961 16.969 1 98.19 119 LEU B N 1
ATOM 2050 C CA . LEU B 1 119 ? 5.543 9.859 16.438 1 98.19 119 LEU B CA 1
ATOM 2051 C C . LEU B 1 119 ? 4.055 10.117 16.641 1 98.19 119 LEU B C 1
ATOM 2053 O O . LEU B 1 119 ? 3.625 10.484 17.734 1 98.19 119 LEU B O 1
ATOM 2057 N N . THR B 1 120 ? 3.328 9.984 15.609 1 98.75 120 THR B N 1
ATOM 2058 C CA . THR B 1 120 ? 1.871 9.984 15.672 1 98.75 120 THR B CA 1
ATOM 2059 C C . THR B 1 120 ? 1.311 8.617 15.289 1 98.75 120 THR B C 1
ATOM 2061 O O . THR B 1 120 ? 1.732 8.023 14.289 1 98.75 120 THR B O 1
ATOM 2064 N N . PHE B 1 121 ? 0.403 8.078 16.078 1 98.88 121 PHE B N 1
ATOM 2065 C CA . PHE B 1 121 ? -0.237 6.789 15.852 1 98.88 121 PHE B CA 1
ATOM 2066 C C . PHE B 1 121 ? -1.676 6.977 15.383 1 98.88 121 PHE B C 1
ATOM 2068 O O . PHE B 1 121 ? -2.465 7.656 16.047 1 98.88 121 PHE B O 1
ATOM 2075 N N . THR B 1 122 ? -1.973 6.391 14.242 1 98.94 122 THR B N 1
ATOM 2076 C CA . THR B 1 122 ? -3.305 6.566 13.68 1 98.94 122 THR B CA 1
ATOM 2077 C C . THR B 1 122 ? -3.986 5.219 13.469 1 98.94 122 THR B C 1
ATOM 2079 O O . THR B 1 122 ? -3.314 4.199 13.297 1 98.94 122 THR B O 1
ATOM 2082 N N . GLU B 1 123 ? -5.309 5.238 13.602 1 98.94 123 GLU B N 1
ATOM 2083 C CA . GLU B 1 123 ? -6.191 4.129 13.242 1 98.94 123 GLU B CA 1
ATOM 2084 C C . GLU B 1 123 ? -7.039 4.473 12.023 1 98.94 123 GLU B C 1
ATOM 2086 O O . GLU B 1 123 ? -7.645 5.543 11.961 1 98.94 123 GLU B O 1
ATOM 2091 N N . ILE B 1 124 ? -7.066 3.586 11.031 1 98.94 124 ILE B N 1
ATOM 2092 C CA . ILE B 1 124 ? -7.762 3.859 9.781 1 98.94 124 ILE B CA 1
ATOM 2093 C C . ILE B 1 124 ? -8.75 2.734 9.484 1 98.94 124 ILE B C 1
ATOM 2095 O O . ILE B 1 124 ? -8.414 1.555 9.602 1 98.94 124 ILE B O 1
ATOM 2099 N N . THR B 1 125 ? -9.922 3.109 9.133 1 98.94 125 THR B N 1
ATOM 2100 C CA . THR B 1 125 ? -10.93 2.166 8.672 1 98.94 125 THR B CA 1
ATOM 2101 C C . THR B 1 125 ? -11.383 2.512 7.254 1 98.94 125 THR B C 1
ATOM 2103 O O . THR B 1 125 ? -11.75 3.656 6.977 1 98.94 125 THR B O 1
ATOM 2106 N N . ALA B 1 126 ? -11.32 1.541 6.379 1 98.94 126 ALA B N 1
ATOM 2107 C CA . ALA B 1 126 ? -11.844 1.679 5.023 1 98.94 126 ALA B CA 1
ATOM 2108 C C . ALA B 1 126 ? -13.203 0.99 4.887 1 98.94 126 ALA B C 1
ATOM 2110 O O . ALA B 1 126 ? -13.375 -0.151 5.32 1 98.94 126 ALA B O 1
ATOM 2111 N N . THR B 1 127 ? -14.117 1.67 4.277 1 98.81 127 THR B N 1
ATOM 2112 C CA . THR B 1 127 ? -15.453 1.118 4.07 1 98.81 127 THR B CA 1
ATOM 2113 C C . THR B 1 127 ? -15.93 1.373 2.643 1 98.81 127 THR B C 1
ATOM 2115 O O . THR B 1 127 ? -15.422 2.271 1.966 1 98.81 127 THR B O 1
ATOM 2118 N N . ASP B 1 128 ? -16.891 0.552 2.234 1 98.31 128 ASP B N 1
ATOM 2119 C CA . ASP B 1 128 ? -17.656 0.915 1.042 1 98.31 128 ASP B CA 1
ATOM 2120 C C . ASP B 1 128 ? -18.719 1.953 1.368 1 98.31 128 ASP B C 1
ATOM 2122 O O . ASP B 1 128 ? -18.844 2.395 2.514 1 98.31 128 ASP B O 1
ATOM 2126 N N . PRO B 1 129 ? -19.453 2.432 0.397 1 97.31 129 PRO B N 1
ATOM 2127 C CA . PRO B 1 129 ? -20.422 3.512 0.646 1 97.31 129 PRO B CA 1
ATOM 2128 C C . PRO B 1 129 ? -21.547 3.094 1.58 1 97.31 129 PRO B C 1
ATOM 2130 O O . PRO B 1 129 ? -22.203 3.949 2.178 1 97.31 129 PRO B O 1
ATOM 2133 N N . ASP B 1 130 ? -21.734 1.833 1.712 1 97.25 130 ASP B N 1
ATOM 2134 C CA . ASP B 1 130 ? -22.812 1.336 2.562 1 97.25 130 ASP B CA 1
ATOM 2135 C C . ASP B 1 130 ? -22.328 1.103 3.99 1 97.25 130 ASP B C 1
ATOM 2137 O O . ASP B 1 130 ? -23.094 0.659 4.848 1 97.25 130 ASP B O 1
ATOM 2141 N N . GLY B 1 131 ? -21.125 1.33 4.207 1 97.75 131 GLY B N 1
ATOM 2142 C CA . GLY B 1 131 ? -20.594 1.235 5.555 1 97.75 131 GLY B CA 1
ATOM 2143 C C . GLY B 1 131 ? -19.984 -0.12 5.859 1 97.75 131 GLY B C 1
ATOM 2144 O O . GLY B 1 131 ? -19.5 -0.355 6.969 1 97.75 131 GLY B O 1
ATOM 2145 N N . ASN B 1 132 ? -19.938 -1.015 4.82 1 98 132 ASN B N 1
ATOM 2146 C CA . ASN B 1 132 ? -19.281 -2.301 5.027 1 98 132 ASN B CA 1
ATOM 2147 C C . ASN B 1 132 ? -17.766 -2.154 5.086 1 98 132 ASN B C 1
ATOM 2149 O O . ASN B 1 132 ? -17.156 -1.51 4.223 1 98 132 ASN B O 1
ATOM 2153 N N . ILE B 1 133 ? -17.219 -2.848 6.098 1 98.56 133 ILE B N 1
ATOM 2154 C CA . ILE B 1 133 ? -15.789 -2.707 6.301 1 98.56 133 ILE B CA 1
ATOM 2155 C C . ILE B 1 133 ? -15.031 -3.471 5.215 1 98.56 133 ILE B C 1
ATOM 2157 O O . ILE B 1 133 ? -15.359 -4.621 4.918 1 98.56 133 ILE B O 1
ATOM 2161 N N . VAL B 1 134 ? -14.047 -2.785 4.68 1 98.69 134 VAL B N 1
ATOM 2162 C CA . VAL B 1 134 ? -13.172 -3.361 3.666 1 98.69 134 VAL B CA 1
ATOM 2163 C C . VAL B 1 134 ? -11.82 -3.701 4.285 1 98.69 134 VAL B C 1
ATOM 2165 O O . VAL B 1 134 ? -11.227 -4.738 3.973 1 98.69 134 VAL B O 1
ATOM 2168 N N . ALA B 1 135 ? -11.297 -2.844 5.168 1 98.88 135 ALA B N 1
ATOM 2169 C CA . ALA B 1 135 ? -9.992 -3.037 5.793 1 98.88 135 ALA B CA 1
ATOM 2170 C C . ALA B 1 135 ? -9.836 -2.156 7.031 1 98.88 135 ALA B C 1
ATOM 2172 O O . ALA B 1 135 ? -10.531 -1.145 7.168 1 98.88 135 ALA B O 1
ATOM 2173 N N . HIS B 1 136 ? -8.938 -2.588 7.875 1 98.81 136 HIS B N 1
ATOM 2174 C CA . HIS B 1 136 ? -8.477 -1.828 9.031 1 98.81 136 HIS B CA 1
ATOM 2175 C C . HIS B 1 136 ? -6.953 -1.714 9.039 1 98.81 136 HIS B C 1
ATOM 2177 O O . HIS B 1 136 ? -6.254 -2.656 8.656 1 98.81 136 HIS B O 1
ATOM 2183 N N . ALA B 1 137 ? -6.52 -0.572 9.555 1 98.94 137 ALA B N 1
ATOM 2184 C CA . ALA B 1 137 ? -5.066 -0.425 9.633 1 98.94 137 ALA B CA 1
ATOM 2185 C C . ALA B 1 137 ? -4.668 0.442 10.828 1 98.94 137 ALA B C 1
ATOM 2187 O O . ALA B 1 137 ? -5.48 1.212 11.344 1 98.94 137 ALA B O 1
ATOM 2188 N N . VAL B 1 138 ? -3.488 0.232 11.273 1 98.94 138 VAL B N 1
ATOM 2189 C CA . VAL B 1 138 ? -2.799 1.163 12.164 1 98.94 138 VAL B CA 1
ATOM 2190 C C . VAL B 1 138 ? -1.507 1.642 11.5 1 98.94 138 VAL B C 1
ATOM 2192 O O . VAL B 1 138 ? -0.868 0.894 10.758 1 98.94 138 VAL B O 1
ATOM 2195 N N . GLN B 1 139 ? -1.208 2.84 11.789 1 98.94 139 GLN B N 1
ATOM 2196 C CA . GLN B 1 139 ? -0.028 3.455 11.188 1 98.94 139 GLN B CA 1
ATOM 2197 C C . GLN B 1 139 ? 0.762 4.25 12.219 1 98.94 139 GLN B C 1
ATOM 2199 O O . GLN B 1 139 ? 0.177 4.902 13.086 1 98.94 139 GLN B O 1
ATOM 2204 N N . THR B 1 140 ? 2.014 4.082 12.188 1 98.94 140 THR B N 1
ATOM 2205 C CA . THR B 1 140 ? 2.943 4.969 12.883 1 98.94 140 THR B CA 1
ATOM 2206 C C . THR B 1 140 ? 3.59 5.945 11.906 1 98.94 140 THR B C 1
ATOM 2208 O O . THR B 1 140 ? 4.188 5.531 10.906 1 98.94 140 THR B O 1
ATOM 2211 N N . TYR B 1 141 ? 3.41 7.184 12.164 1 98.75 141 TYR B N 1
ATOM 2212 C CA . TYR B 1 141 ? 3.871 8.266 11.297 1 98.75 141 TYR B CA 1
ATOM 2213 C C . TYR B 1 141 ? 4.797 9.211 12.055 1 98.75 141 TYR B C 1
ATOM 2215 O O . TYR B 1 141 ? 4.523 9.57 13.203 1 98.75 141 TYR B O 1
ATOM 2223 N N . ARG B 1 142 ? 5.898 9.547 11.406 1 98.44 142 ARG B N 1
ATOM 2224 C CA . ARG B 1 142 ? 6.891 10.398 12.055 1 98.44 142 ARG B CA 1
ATOM 2225 C C . ARG B 1 142 ? 6.973 11.758 11.383 1 98.44 142 ARG B C 1
ATOM 2227 O O . ARG B 1 142 ? 7.016 11.852 10.148 1 98.44 142 ARG B O 1
ATOM 2234 N N . ILE B 1 143 ? 6.965 12.812 12.125 1 97.94 143 ILE B N 1
ATOM 2235 C CA . ILE B 1 143 ? 7.227 14.172 11.664 1 97.94 143 ILE B CA 1
ATOM 2236 C C . ILE B 1 143 ? 8.312 14.812 12.523 1 97.94 143 ILE B C 1
ATOM 2238 O O . ILE B 1 143 ? 8.211 14.82 13.758 1 97.94 143 ILE B O 1
ATOM 2242 N N . VAL B 1 144 ? 9.32 15.391 11.836 1 96.06 144 VAL B N 1
ATOM 2243 C CA . VAL B 1 144 ? 10.43 15.984 12.578 1 96.06 144 VAL B CA 1
ATOM 2244 C C . VAL B 1 144 ? 10.906 17.25 11.859 1 96.06 144 VAL B C 1
ATOM 2246 O O . VAL B 1 144 ? 10.703 17.406 10.656 1 96.06 144 VAL B O 1
#

Secondary structure (DSSP, 8-state):
-PPPPPHHHHHHHHHHHHHHGGGSHHHHHHT-EEEEEETTEEEEEE---GGGBSSSSBB-HHHHHHHHHHHHHHHHHHT--GGG---EEEEEEEEEE----BSS-EEEEEEEEEE-SSEEEEEEEEE-TT--EEEEEEEEEEE-/-PPPPPHHHHHHHHHHHHHHGGGSHHHHHHT-EEEEEETTEEEEEE---GGGBSSSSBB-HHHHHHHHHHHHHHHHHHT--GGG---EEEEEEEEEE----BSS-EEEEEEEEEE-SSEEEEEEEEE-TT--EEEEEEEEEEE-

Sequence (288 aa):
MSDPLTAQEQHKRRQAVRELMPRTPFIGGLGIVFERYEPDDVVIRLPFRTDLTNDGTYFHGGVIASVMDTAGAAAAWSNHDFDRGTRAATVAMSIQYTGAAKRCDLLCHARTARRRKELTFTEITATDPDGNIVAHAVQTYRIVMSDPLTAQEQHKRRQAVRELMPRTPFIGGLGIVFERYEPDDVVIRLPFRTDLTNDGTYFHGGVIASVMDTAGAAAAWSNHDFDRGTRAATVAMSIQYTGAAKRCDLLCHARTARRRKELTFTEITATDPDGNIVAHAVQTYRIV

Organism: Mycobacterium tuberculosis (strain ATCC 25177 / H37Ra) (NCBI:txid419947)

Nearest PDB structures (foldseek):
  5hmb-assembly1_A  TM=8.912E-01  e=5.900E-10  Streptomyces sahachiroi
  3s4k-assembly1_A  TM=9.162E-01  e=3.851E-09  Mycobacterium tuberculosis
  4qdb-assembly4_F  TM=8.758E-01  e=4.330E-09  Pseudomonas aeruginosa PAO1
  4qd7-assembly1_A  TM=8.603E-01  e=8.252E-09  Pseudomonas aeruginosa PAO1
  3r32-assembly1_A  TM=8.573E-01  e=7.782E-09  Arthrobacter sp.

Solvent-accessible surface area (backbone atoms only — not comparable to full-atom values): 14200 Å² total; per-residue (Å²): 126,82,75,78,73,49,73,66,54,41,51,50,53,33,52,49,49,66,64,45,52,51,64,23,42,31,49,31,72,62,49,55,40,79,78,38,86,38,70,34,37,21,28,33,35,34,64,62,54,53,59,45,6,51,80,60,43,37,65,26,69,30,50,53,48,25,53,43,50,47,23,29,50,48,9,48,45,38,62,48,62,65,87,58,42,81,49,68,48,70,40,32,40,38,39,40,44,76,47,77,38,72,73,41,37,40,37,27,40,8,33,48,75,44,76,54,92,44,43,27,33,22,42,30,41,30,19,28,89,84,65,49,59,23,32,38,34,40,32,36,32,36,41,61,128,82,74,79,73,50,72,67,54,41,50,51,53,34,52,47,49,66,63,46,51,51,64,23,42,32,51,32,71,64,50,55,41,79,78,38,83,38,70,34,37,21,28,33,34,34,63,64,55,53,58,45,5,52,81,60,44,37,64,25,68,33,52,54,48,26,53,44,51,50,23,31,52,48,10,48,46,39,62,49,62,65,85,59,41,81,49,69,48,70,38,33,39,38,38,40,44,76,48,77,40,73,72,42,38,40,37,27,42,8,32,48,76,45,78,52,92,46,44,27,33,23,41,31,42,29,20,27,90,84,64,48,62,21,32,40,35,41,34,37,32,36,41,62

Foldseek 3Di:
DPDFDDPVRLQVVLVVCVVCQCVPVPNVVQPKDWPDQAAQKTKIKGFDDQVQPDHSWWGDPVSVVVVQVSQQVSNCSSNDRCVLAADKDWDDKDKDFDATATRAMKMKIKGFPDDDSFKTKIKIWIDGPVRHTGMIMITIMGGD/DPDFDDPVRLQVVLVVCVVCQCVPVPNVVQPKDWPDQAAQKTKIKGFDDQVQPDHSWWGDPVSVVVVQVSQQVSNCSSNDRCVLAADKDWDDKDKDFDATATRAMKMKIKGFPDDDSFKTKIKIWIDGPVRHTGMIMITIMGGD

pLDDT: mean 96.95, std 4.72, range [53.75, 98.94]

Radius of gyration: 19.37 Å; Cα contacts (8 Å, |Δi|>4): 705; chains: 2; bounding box: 46×69×38 Å